Protein AF-A0AA96XFF2-F1 (afdb_monomer_lite)

pLDDT: mean 84.86, std 15.78, range [30.03, 98.31]

Foldseek 3Di:
DDDPVLLVVCLVPDQQRFDPLLVLLQDPVDDQQDQCPPPPHDPPHGGGHSLQNLLVHLLVVQVVVCVVPVPDRPLNDAEEDEDAPQGDPSSVVSNVSSCVSSNNDHYDYDYPQVVVVVVVCVVCVPCNCVVCVPPQWDWDWDADQQWIKIWIWGWDADPVGIDTDTDDIDHIGRFHNLLLLQLQLVVLQCVLDVPPDDDDSSQSSNSSSQSSVFLCQLPDPDHDQKDKRWGFADDPDPCTDIRIDMDGSVNSCCVPPVQFADDDDPPDPDDDDDDRDTDCSRDVPVVPDD

Structure (mmCIF, N/CA/C/O backbone):
data_AF-A0AA96XFF2-F1
#
_entry.id   AF-A0AA96XFF2-F1
#
loop_
_atom_site.group_PDB
_atom_site.id
_atom_site.type_symbol
_atom_site.label_atom_id
_atom_site.label_alt_id
_atom_site.label_comp_id
_atom_site.label_asym_id
_atom_site.label_entity_id
_atom_site.label_seq_id
_atom_site.pdbx_PDB_ins_code
_atom_site.Cartn_x
_atom_site.Cartn_y
_atom_site.Cartn_z
_atom_site.occupancy
_atom_site.B_iso_or_equiv
_atom_site.auth_seq_id
_atom_site.auth_comp_id
_atom_site.auth_asym_id
_atom_site.auth_atom_id
_atom_site.pdbx_PDB_model_num
ATOM 1 N N . MET A 1 1 ? -15.268 -8.963 -4.192 1.00 90.50 1 MET A N 1
ATOM 2 C CA . MET A 1 1 ? -15.266 -7.489 -4.322 1.00 90.50 1 MET A CA 1
ATOM 3 C C . MET A 1 1 ? -13.838 -7.014 -4.122 1.00 90.50 1 MET A C 1
ATOM 5 O O . MET A 1 1 ? -13.191 -7.533 -3.223 1.00 90.50 1 MET A O 1
ATOM 9 N N . VAL A 1 2 ? -13.339 -6.105 -4.958 1.00 94.94 2 VAL A N 1
ATOM 10 C CA . VAL A 1 2 ? -11.955 -5.594 -4.909 1.00 94.94 2 VAL A CA 1
ATOM 11 C C . VAL A 1 2 ? -11.999 -4.073 -5.098 1.00 94.94 2 VAL A C 1
ATOM 13 O O . VAL A 1 2 ? -12.995 -3.559 -5.606 1.00 94.94 2 VAL A O 1
ATOM 16 N N . GLY A 1 3 ? -10.964 -3.362 -4.653 1.00 93.19 3 GLY A N 1
ATOM 17 C CA . GLY A 1 3 ? -10.840 -1.917 -4.835 1.00 93.19 3 GLY A CA 1
ATOM 18 C C . GLY A 1 3 ? -11.633 -1.105 -3.813 1.00 93.19 3 GLY A C 1
ATOM 19 O O . GLY A 1 3 ? -11.837 -1.526 -2.671 1.00 93.19 3 GLY A O 1
ATOM 20 N N . GLU A 1 4 ? -12.077 0.080 -4.221 1.00 91.25 4 GLU A N 1
ATOM 21 C CA . GLU A 1 4 ? -12.700 1.054 -3.323 1.00 91.25 4 GLU A CA 1
ATOM 22 C C . GLU A 1 4 ? -13.973 0.533 -2.648 1.00 91.25 4 GLU A C 1
ATOM 24 O O . GLU A 1 4 ? -14.160 0.718 -1.444 1.00 91.25 4 GLU A O 1
ATOM 29 N N . LEU A 1 5 ? -14.812 -0.196 -3.385 1.00 91.44 5 LEU A N 1
ATOM 30 C CA . LEU A 1 5 ? -16.034 -0.759 -2.821 1.00 91.44 5 LEU A CA 1
ATOM 31 C C . LEU A 1 5 ? -15.726 -1.787 -1.720 1.00 91.44 5 LEU A C 1
ATOM 33 O O . LEU A 1 5 ? -16.400 -1.804 -0.690 1.00 91.44 5 LEU A O 1
ATOM 37 N N . ALA A 1 6 ? -14.675 -2.601 -1.900 1.00 92.44 6 ALA A N 1
ATOM 38 C CA . ALA A 1 6 ? -14.229 -3.551 -0.880 1.00 92.44 6 ALA A CA 1
ATOM 39 C C . ALA A 1 6 ? -13.730 -2.826 0.373 1.00 92.44 6 ALA A C 1
ATOM 41 O O . ALA A 1 6 ? -14.065 -3.234 1.482 1.00 92.44 6 ALA A O 1
ATOM 42 N N . ARG A 1 7 ? -12.987 -1.726 0.199 1.00 86.94 7 ARG A N 1
ATOM 43 C CA . ARG A 1 7 ? -12.525 -0.868 1.298 1.00 86.94 7 ARG A CA 1
ATOM 44 C C . ARG A 1 7 ? -13.703 -0.286 2.083 1.00 86.94 7 ARG A C 1
ATOM 46 O O . ARG A 1 7 ? -13.744 -0.421 3.304 1.00 86.94 7 ARG A O 1
ATOM 53 N N . TRP A 1 8 ? -14.680 0.302 1.392 1.00 83.19 8 TRP A N 1
ATOM 54 C CA . TRP A 1 8 ? -15.844 0.921 2.029 1.00 83.19 8 TRP A CA 1
ATOM 55 C C . TRP A 1 8 ? -16.719 -0.095 2.772 1.00 83.19 8 TRP A C 1
ATOM 57 O O . TRP A 1 8 ? -17.087 0.119 3.927 1.00 83.19 8 TRP A O 1
ATOM 67 N N . GLN A 1 9 ? -17.015 -1.236 2.143 1.00 85.88 9 GLN A N 1
ATOM 68 C CA . GLN A 1 9 ? -17.795 -2.299 2.780 1.00 85.88 9 GLN A CA 1
ATOM 69 C C . GLN A 1 9 ? -17.028 -2.963 3.924 1.00 85.88 9 GLN A C 1
ATOM 71 O O . GLN A 1 9 ? -17.593 -3.208 4.987 1.00 85.88 9 GLN A O 1
ATOM 76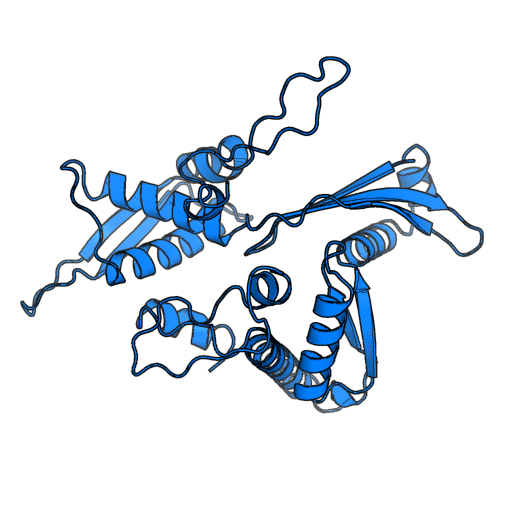 N N . GLY A 1 10 ? -15.730 -3.210 3.741 1.00 83.81 10 GLY A N 1
ATOM 77 C CA . GLY A 1 10 ? -14.868 -3.858 4.725 1.00 83.81 10 GLY A CA 1
ATOM 78 C C . GLY A 1 10 ? -14.819 -3.137 6.073 1.00 83.81 10 GLY A C 1
ATOM 79 O O . GLY A 1 10 ? -14.758 -3.791 7.111 1.00 83.81 10 GLY A O 1
ATOM 80 N N . ALA A 1 11 ? -14.949 -1.807 6.076 1.00 75.00 11 ALA A N 1
ATOM 81 C CA . ALA A 1 11 ? -15.060 -1.008 7.299 1.00 75.00 11 ALA A CA 1
ATOM 82 C C . ALA A 1 11 ? -16.327 -1.317 8.126 1.00 75.00 11 ALA A C 1
ATOM 84 O O . ALA A 1 11 ? -16.348 -1.117 9.340 1.00 75.00 11 ALA A O 1
ATOM 85 N N . ARG A 1 12 ? -17.388 -1.813 7.477 1.00 77.06 12 ARG A N 1
ATOM 86 C CA . ARG A 1 12 ? -18.697 -2.116 8.083 1.00 77.06 12 ARG A CA 1
ATOM 87 C C . ARG A 1 12 ? -18.827 -3.578 8.510 1.00 77.06 12 ARG A C 1
ATOM 89 O O . ARG A 1 12 ? -19.685 -3.886 9.332 1.00 77.06 12 ARG A O 1
ATOM 96 N N . VAL A 1 13 ? -17.974 -4.461 7.985 1.00 81.19 13 VAL A N 1
ATOM 97 C CA . VAL A 1 13 ? -17.938 -5.896 8.314 1.00 81.19 13 VAL A CA 1
ATOM 98 C C . VAL A 1 13 ? -16.548 -6.327 8.812 1.00 81.19 13 VAL A C 1
ATOM 100 O O . VAL A 1 13 ? -15.772 -6.937 8.069 1.00 81.19 13 VAL A O 1
ATOM 103 N N . PRO A 1 14 ? -16.208 -6.027 10.081 1.00 75.19 14 PRO A N 1
ATOM 104 C CA . PRO A 1 14 ? -14.908 -6.362 10.655 1.00 75.19 14 PRO A CA 1
ATOM 105 C C . PRO A 1 14 ? -14.539 -7.837 10.487 1.00 75.19 14 PRO A C 1
ATOM 107 O O . PRO A 1 14 ? -15.387 -8.723 10.586 1.00 75.19 14 PRO A O 1
ATOM 110 N N . GLY A 1 15 ? -13.256 -8.098 10.231 1.00 82.00 15 GLY A N 1
ATOM 111 C CA . GLY A 1 15 ? -12.734 -9.455 10.048 1.00 82.00 15 GLY A CA 1
ATOM 112 C C . GLY A 1 15 ? -13.018 -10.084 8.680 1.00 82.00 15 GLY A C 1
ATOM 113 O O . GLY A 1 15 ? -12.655 -11.238 8.478 1.00 82.00 15 GLY A O 1
ATOM 114 N N . ARG A 1 16 ? -13.634 -9.355 7.734 1.00 88.50 16 ARG A N 1
ATOM 115 C CA . ARG A 1 16 ? -13.892 -9.833 6.358 1.00 88.50 16 ARG A CA 1
ATOM 116 C C . ARG A 1 16 ? -13.089 -9.111 5.270 1.00 88.50 16 ARG A C 1
ATOM 118 O O . ARG A 1 16 ? -13.149 -9.507 4.110 1.00 88.50 16 ARG A O 1
ATOM 125 N N . LEU A 1 17 ? -12.340 -8.065 5.621 1.00 90.38 17 LEU A N 1
ATOM 126 C CA . LEU A 1 17 ? -11.535 -7.283 4.679 1.00 90.38 17 LEU A CA 1
ATOM 127 C C . LEU A 1 17 ? -10.103 -7.817 4.596 1.00 90.38 17 LEU A C 1
ATOM 129 O O . LEU A 1 17 ? -9.363 -7.738 5.574 1.00 90.38 17 LEU A O 1
ATOM 133 N N . VAL A 1 18 ? -9.691 -8.286 3.418 1.00 91.81 18 VAL A N 1
ATOM 134 C CA . VAL A 1 18 ? -8.272 -8.523 3.115 1.00 91.81 18 VAL A CA 1
ATOM 135 C C . VAL A 1 18 ? -7.589 -7.183 2.839 1.00 91.81 18 VAL A C 1
ATOM 137 O O . VAL A 1 18 ? -8.022 -6.435 1.965 1.00 91.81 18 VAL A O 1
ATOM 140 N N . ALA A 1 19 ? -6.511 -6.902 3.567 1.00 88.81 19 ALA A N 1
ATOM 141 C CA . ALA A 1 19 ? -5.655 -5.733 3.390 1.00 88.81 19 ALA A CA 1
ATOM 142 C C . ALA A 1 19 ? -4.175 -6.148 3.415 1.00 88.81 19 ALA A C 1
ATOM 144 O O . ALA A 1 19 ? -3.842 -7.256 3.844 1.00 88.81 19 ALA A O 1
ATOM 145 N N . SER A 1 20 ? -3.305 -5.264 2.921 1.00 87.94 20 SER A N 1
ATOM 146 C CA . SER A 1 20 ? -1.838 -5.386 3.022 1.00 87.94 20 SER A CA 1
ATOM 147 C C . SER A 1 20 ? -1.282 -6.697 2.445 1.00 87.94 20 SER A C 1
ATOM 149 O O . SER A 1 20 ? -0.272 -7.224 2.905 1.00 87.94 20 SER A O 1
ATOM 151 N N . ALA A 1 21 ? -1.943 -7.235 1.411 1.00 91.12 21 ALA A N 1
ATOM 152 C CA . ALA A 1 21 ? -1.595 -8.518 0.795 1.00 91.12 21 ALA A CA 1
ATOM 153 C C . ALA A 1 21 ? -0.136 -8.566 0.311 1.00 91.12 21 ALA A C 1
ATOM 155 O O . ALA A 1 21 ? 0.530 -9.580 0.496 1.00 91.12 21 ALA A O 1
ATOM 156 N N . LYS A 1 22 ? 0.376 -7.451 -0.230 1.00 89.88 22 LYS A N 1
ATOM 157 C CA . LYS A 1 22 ? 1.771 -7.316 -0.675 1.00 89.88 22 LYS A CA 1
ATOM 158 C C . LYS A 1 22 ? 2.768 -7.494 0.474 1.00 89.88 22 LYS A C 1
ATOM 160 O O . LYS A 1 22 ? 3.729 -8.234 0.317 1.00 89.88 22 LYS A O 1
ATOM 165 N N . SER A 1 23 ? 2.491 -6.901 1.636 1.00 87.88 23 SER A N 1
ATOM 166 C CA . SER A 1 23 ? 3.316 -7.018 2.848 1.00 87.88 23 SER A CA 1
ATOM 167 C C . SER A 1 23 ? 3.357 -8.455 3.379 1.00 87.88 23 SER A C 1
ATOM 169 O O . SER A 1 23 ? 4.386 -8.947 3.828 1.00 87.88 23 SER A O 1
ATOM 171 N N . TRP A 1 24 ? 2.240 -9.181 3.289 1.00 88.75 24 TRP A N 1
ATOM 172 C CA . TRP A 1 24 ? 2.210 -10.602 3.647 1.00 88.75 24 TRP A CA 1
ATOM 173 C C . TRP A 1 24 ? 2.878 -11.497 2.600 1.00 88.75 24 TRP A C 1
ATOM 175 O O . TRP A 1 24 ? 3.430 -12.533 2.958 1.00 88.75 24 TRP A O 1
ATOM 185 N N . LEU A 1 25 ? 2.859 -11.099 1.326 1.00 88.81 25 LEU A N 1
ATOM 186 C CA . LEU A 1 25 ? 3.507 -11.828 0.237 1.00 88.81 25 LEU A CA 1
ATOM 187 C C . LEU A 1 25 ? 5.036 -11.820 0.369 1.00 88.81 25 LEU A C 1
ATOM 189 O O . LEU A 1 25 ? 5.675 -12.790 -0.025 1.00 88.81 25 LEU A O 1
ATOM 193 N N . CYS A 1 26 ? 5.627 -10.783 0.961 1.00 84.44 26 CYS A N 1
ATOM 194 C CA . CYS A 1 26 ? 7.066 -10.735 1.227 1.00 84.44 26 CYS A CA 1
ATOM 195 C C . CYS A 1 26 ? 7.485 -11.190 2.612 1.00 84.44 26 CYS A C 1
ATOM 197 O O . CYS A 1 26 ? 8.665 -11.458 2.823 1.00 84.44 26 CYS A O 1
ATOM 199 N N . HIS A 1 27 ? 6.561 -11.349 3.554 1.00 85.38 27 HIS A N 1
ATOM 200 C CA . HIS A 1 27 ? 6.924 -11.794 4.889 1.00 85.38 27 HIS A CA 1
ATOM 201 C C . HIS A 1 27 ? 7.388 -13.269 4.865 1.00 85.38 27 HIS A C 1
ATOM 203 O O . HIS A 1 27 ? 6.590 -14.152 4.548 1.00 85.38 27 HIS A O 1
ATOM 209 N N . PRO A 1 28 ? 8.662 -13.589 5.177 1.00 83.88 28 PRO A N 1
ATOM 210 C CA . PRO A 1 28 ? 9.170 -14.967 5.112 1.00 83.88 28 PRO A CA 1
ATOM 211 C C . PRO A 1 28 ? 8.668 -15.843 6.265 1.00 83.88 28 PRO A C 1
ATOM 213 O O . PRO A 1 28 ? 8.767 -17.063 6.213 1.00 83.88 28 PRO A O 1
ATOM 216 N N . GLY A 1 29 ? 8.119 -15.233 7.319 1.00 86.81 29 GLY A N 1
ATOM 217 C CA . GLY A 1 29 ? 7.645 -15.932 8.510 1.00 86.81 29 GLY A CA 1
ATOM 218 C C . GLY A 1 29 ? 6.271 -16.595 8.382 1.00 86.81 29 GLY A C 1
ATOM 219 O O . GLY A 1 29 ? 5.754 -17.042 9.405 1.00 86.81 29 GLY A O 1
ATOM 220 N N . VAL A 1 30 ? 5.664 -16.616 7.191 1.00 88.69 30 VAL A N 1
ATOM 221 C CA . VAL A 1 30 ? 4.347 -17.215 6.921 1.00 88.69 30 VAL A CA 1
ATOM 222 C C . VAL A 1 30 ? 4.369 -18.029 5.631 1.00 88.69 30 VAL A C 1
ATOM 224 O O . VAL A 1 30 ? 5.165 -17.765 4.731 1.00 88.69 30 VAL A O 1
ATOM 227 N N . ASP A 1 31 ? 3.444 -18.981 5.511 1.00 91.94 31 ASP A N 1
ATOM 228 C CA . ASP A 1 31 ? 3.155 -19.608 4.224 1.00 91.94 31 ASP A CA 1
ATOM 229 C C . ASP A 1 31 ? 2.357 -18.632 3.344 1.00 91.94 31 ASP A C 1
ATOM 231 O O . ASP A 1 31 ? 1.164 -18.395 3.540 1.00 91.94 31 ASP A O 1
ATOM 235 N N . ARG A 1 32 ? 3.055 -18.057 2.362 1.00 93.19 32 ARG A N 1
ATOM 236 C CA . ARG A 1 32 ? 2.545 -17.047 1.425 1.00 93.19 32 ARG A CA 1
ATOM 237 C C . ARG A 1 32 ? 1.543 -17.626 0.407 1.00 93.19 32 ARG A C 1
ATOM 239 O O . ARG A 1 32 ? 0.866 -16.856 -0.275 1.00 93.19 32 ARG A O 1
ATOM 246 N N . SER A 1 33 ? 1.434 -18.954 0.310 1.00 94.25 33 SER A N 1
ATOM 247 C CA . SER A 1 33 ? 0.483 -19.664 -0.558 1.00 94.25 33 SER A CA 1
ATOM 248 C C . SER A 1 33 ? -0.717 -20.234 0.207 1.00 94.25 33 SER A C 1
ATOM 250 O O . SER A 1 33 ? -1.714 -20.600 -0.414 1.00 94.25 33 SER A O 1
ATOM 252 N N . ALA A 1 34 ? -0.666 -20.277 1.540 1.00 95.12 34 ALA A N 1
ATOM 253 C CA . ALA A 1 34 ? -1.782 -20.724 2.368 1.00 95.12 34 ALA A CA 1
ATOM 254 C C . ALA A 1 34 ? -2.855 -19.633 2.539 1.00 95.12 34 ALA A C 1
ATOM 256 O O . ALA A 1 34 ? -2.532 -18.441 2.567 1.00 95.12 34 ALA A O 1
ATOM 257 N N . PRO A 1 35 ? -4.138 -20.006 2.718 1.00 95.50 35 PRO A N 1
ATOM 258 C CA . PRO A 1 35 ? -5.231 -19.061 2.920 1.00 95.50 35 PRO A CA 1
ATOM 259 C C . PRO A 1 35 ? -5.202 -18.443 4.329 1.00 95.50 35 PRO A C 1
ATOM 261 O O . PRO A 1 35 ? -5.935 -18.853 5.231 1.00 95.50 35 PRO A O 1
ATOM 264 N N . ILE A 1 36 ? -4.342 -17.442 4.527 1.00 93.12 36 ILE A N 1
ATOM 265 C CA . ILE A 1 36 ? -4.109 -16.787 5.826 1.00 93.12 36 ILE A CA 1
ATOM 266 C C . ILE A 1 36 ? -4.809 -15.426 5.976 1.00 93.12 36 ILE A C 1
ATOM 268 O O . ILE A 1 36 ? -4.906 -14.921 7.096 1.00 93.12 36 ILE A O 1
ATOM 272 N N . LEU A 1 37 ? -5.318 -14.837 4.888 1.00 93.31 37 LEU A N 1
ATOM 273 C CA . LEU A 1 37 ? -5.949 -13.512 4.887 1.00 93.31 37 LEU A CA 1
ATOM 274 C C . LEU A 1 37 ? -7.477 -13.607 4.726 1.00 93.31 37 LEU A C 1
ATOM 276 O O . LEU A 1 37 ? -7.928 -14.361 3.879 1.00 93.31 37 LEU A O 1
ATOM 280 N N . PRO A 1 38 ? -8.294 -12.818 5.441 1.00 90.00 38 PRO A N 1
ATOM 281 C CA . PRO A 1 38 ? -7.877 -11.826 6.417 1.00 90.00 38 PRO A CA 1
ATOM 282 C C . PRO A 1 38 ? -7.404 -12.466 7.726 1.00 90.00 38 PRO A C 1
ATOM 284 O O . PRO A 1 38 ? -7.888 -13.515 8.161 1.00 90.00 38 PRO A O 1
ATOM 287 N N . TRP A 1 39 ? -6.418 -11.829 8.352 1.00 79.25 39 TRP A N 1
ATOM 288 C CA . TRP A 1 39 ? -5.853 -12.323 9.602 1.00 79.25 39 TRP A CA 1
ATOM 289 C C . TRP A 1 39 ? -6.892 -12.251 10.726 1.00 79.25 39 TRP A C 1
ATOM 291 O O . TRP A 1 39 ? -7.615 -11.264 10.844 1.00 79.25 39 TRP A O 1
ATOM 301 N N . GLY A 1 40 ? -6.982 -13.297 11.552 1.00 78.19 40 GLY A N 1
ATOM 302 C CA . GLY A 1 40 ? -7.953 -13.348 12.653 1.00 78.19 40 GLY A CA 1
ATOM 303 C C . GLY A 1 40 ? -9.424 -13.374 12.216 1.00 78.19 40 GLY A C 1
ATOM 304 O O . GLY A 1 40 ? -10.296 -13.074 13.028 1.00 78.19 40 GLY A O 1
ATOM 305 N N . ALA A 1 41 ? -9.709 -13.711 10.952 1.00 85.06 41 ALA A N 1
ATOM 306 C CA . ALA A 1 41 ? -11.080 -13.820 10.466 1.00 85.06 41 ALA A CA 1
ATOM 307 C C . ALA A 1 41 ? -11.891 -14.875 11.249 1.00 85.06 41 ALA A C 1
ATOM 309 O O . ALA A 1 41 ? -11.324 -15.915 11.613 1.00 85.06 41 ALA A O 1
ATOM 310 N N . PRO A 1 42 ? -13.203 -14.647 11.458 1.00 83.94 42 PRO A N 1
ATOM 311 C CA . PRO A 1 42 ? -14.131 -15.662 11.952 1.00 83.94 42 PRO A CA 1
ATOM 312 C C . PRO A 1 42 ? -14.081 -16.967 11.142 1.00 83.94 42 PRO A C 1
ATOM 314 O O . PRO A 1 42 ? -13.727 -16.964 9.964 1.00 83.94 42 PRO A O 1
ATOM 317 N N . ALA A 1 43 ? -14.461 -18.087 11.763 1.00 85.25 43 ALA A N 1
ATOM 318 C CA . ALA A 1 43 ? -14.369 -19.415 11.145 1.00 85.25 43 ALA A CA 1
ATOM 319 C C . ALA A 1 43 ? -15.246 -19.585 9.888 1.00 85.25 43 ALA A C 1
ATOM 321 O O . ALA A 1 43 ? -14.928 -20.402 9.031 1.00 85.25 43 ALA A O 1
ATOM 322 N N . ASP A 1 44 ? -16.324 -18.809 9.762 1.00 89.44 44 ASP A N 1
ATOM 323 C CA . ASP A 1 44 ? -17.219 -18.805 8.600 1.00 89.44 44 ASP A CA 1
ATOM 324 C C . ASP A 1 44 ? -16.694 -17.957 7.426 1.00 89.44 44 ASP A C 1
ATOM 326 O O . ASP A 1 44 ? -17.306 -17.920 6.358 1.00 89.44 44 ASP A O 1
ATOM 330 N N . VAL A 1 45 ? -15.570 -17.255 7.602 1.00 90.94 45 VAL A N 1
ATOM 331 C CA . VAL A 1 45 ? -14.983 -16.402 6.568 1.00 90.94 45 VAL A CA 1
ATOM 332 C C . VAL A 1 45 ? -13.971 -17.194 5.754 1.00 90.94 45 VAL A C 1
ATOM 334 O O . VAL A 1 45 ? -12.931 -17.625 6.256 1.00 90.94 45 VAL A O 1
ATOM 337 N N . GLN A 1 46 ? -14.249 -17.325 4.457 1.00 92.56 46 GLN A N 1
ATOM 338 C CA . GLN A 1 46 ? -13.289 -17.872 3.509 1.00 92.56 46 GLN A CA 1
ATOM 339 C C . GLN A 1 46 ? -12.054 -16.970 3.432 1.00 92.56 46 GLN A C 1
ATOM 341 O O . GLN A 1 46 ? -12.152 -15.772 3.155 1.00 92.56 46 GLN A O 1
ATOM 346 N N . LYS A 1 47 ? -10.887 -17.574 3.654 1.00 95.31 47 LYS A N 1
ATOM 347 C CA . LYS A 1 47 ? -9.595 -16.903 3.556 1.00 95.31 47 LYS A CA 1
ATOM 348 C C . LYS A 1 47 ? -8.961 -17.083 2.177 1.00 95.31 47 LYS A C 1
ATOM 350 O O . LYS A 1 47 ? -9.283 -18.013 1.441 1.00 95.31 47 LYS A O 1
ATOM 355 N N . LEU A 1 48 ? -8.030 -16.192 1.859 1.00 96.88 48 LEU A N 1
ATOM 356 C CA . LEU A 1 48 ? -7.225 -16.147 0.647 1.00 96.88 48 LEU A CA 1
ATOM 357 C C . LEU A 1 48 ? -5.743 -16.154 1.001 1.00 96.88 48 LEU A C 1
ATOM 359 O O . LEU A 1 48 ? -5.335 -15.671 2.063 1.00 96.88 48 LEU A O 1
ATOM 363 N N . SER A 1 49 ? -4.934 -16.692 0.094 1.00 97.12 49 SER A N 1
ATOM 364 C CA . SER A 1 49 ? -3.488 -16.548 0.189 1.00 97.12 49 SER A CA 1
ATOM 365 C C . SER A 1 49 ? -3.052 -15.134 -0.206 1.00 97.12 49 SER A C 1
ATOM 367 O O . SER A 1 49 ? -3.749 -14.476 -0.985 1.00 97.12 49 SER A O 1
ATOM 369 N N . PRO A 1 50 ? -1.904 -14.640 0.289 1.00 96.00 50 PRO A N 1
ATOM 370 C CA . PRO A 1 50 ? -1.288 -13.416 -0.218 1.00 96.00 50 PRO A CA 1
ATOM 371 C C . PRO A 1 50 ? -1.140 -13.405 -1.748 1.00 96.00 50 PRO A C 1
ATOM 373 O O . PRO A 1 50 ? -1.380 -12.375 -2.381 1.00 96.00 50 PRO A O 1
ATOM 376 N N . VAL A 1 51 ? -0.819 -14.555 -2.352 1.00 97.38 51 VAL A N 1
ATOM 377 C CA . VAL A 1 51 ? -0.730 -14.724 -3.812 1.00 97.38 51 VAL A CA 1
ATOM 378 C C . VAL A 1 51 ? -2.085 -14.508 -4.482 1.00 97.38 51 VAL A C 1
ATOM 380 O O . VAL A 1 51 ? -2.180 -13.719 -5.419 1.00 97.38 51 VAL A O 1
ATOM 383 N N . ASP A 1 52 ? -3.143 -15.165 -4.003 1.00 97.94 52 ASP A N 1
ATOM 384 C CA . ASP A 1 52 ? -4.482 -15.045 -4.597 1.00 97.94 52 ASP A CA 1
ATOM 385 C C . ASP A 1 52 ? -5.066 -13.648 -4.389 1.00 97.94 52 ASP A C 1
ATOM 387 O O . ASP A 1 52 ? -5.666 -13.081 -5.300 1.00 97.94 52 ASP A O 1
ATOM 391 N N . ALA A 1 53 ? -4.843 -13.049 -3.218 1.00 97.19 53 ALA A N 1
ATOM 392 C CA . ALA A 1 53 ? -5.228 -11.668 -2.957 1.00 97.19 53 ALA A CA 1
ATOM 393 C C . ALA A 1 53 ? -4.525 -10.697 -3.923 1.00 97.19 53 ALA A C 1
ATOM 395 O O . ALA A 1 53 ? -5.169 -9.805 -4.476 1.00 97.19 53 ALA A O 1
ATOM 396 N N . SER A 1 54 ? -3.231 -10.903 -4.183 1.00 97.25 54 SER A N 1
ATOM 397 C CA . SER A 1 54 ? -2.462 -10.105 -5.147 1.00 97.25 54 SER A CA 1
ATOM 398 C C . SER A 1 54 ? -2.944 -10.319 -6.586 1.00 97.25 54 SER A C 1
ATOM 400 O O . SER A 1 54 ? -3.094 -9.353 -7.331 1.00 97.25 54 SER A O 1
ATOM 402 N N . ALA A 1 55 ? -3.279 -11.556 -6.964 1.00 97.94 55 ALA A N 1
ATOM 403 C CA . ALA A 1 55 ? -3.846 -11.868 -8.276 1.00 97.94 55 ALA A CA 1
ATOM 404 C C . ALA A 1 55 ? -5.206 -11.185 -8.494 1.00 97.94 55 ALA A C 1
ATOM 406 O O . ALA A 1 55 ? -5.468 -10.643 -9.567 1.00 97.94 55 ALA A O 1
ATOM 407 N N . LEU A 1 56 ? -6.062 -11.148 -7.467 1.00 97.94 56 LEU A N 1
ATOM 408 C CA . LEU A 1 56 ? -7.344 -10.439 -7.521 1.00 97.94 56 LEU A CA 1
ATOM 409 C C . LEU A 1 56 ? -7.166 -8.922 -7.669 1.00 97.94 56 LEU A C 1
ATOM 411 O O . LEU A 1 56 ? -7.941 -8.294 -8.391 1.00 97.94 56 LEU A O 1
ATOM 415 N N . LEU A 1 57 ? -6.151 -8.335 -7.025 1.00 96.94 57 LEU A N 1
ATOM 416 C CA . LEU A 1 57 ? -5.803 -6.920 -7.194 1.00 96.94 57 LEU A CA 1
ATOM 417 C C . LEU A 1 57 ? -5.317 -6.629 -8.620 1.00 96.94 57 LEU A C 1
ATOM 419 O O . LEU A 1 57 ? -5.822 -5.704 -9.252 1.00 96.94 57 LEU A O 1
ATOM 423 N N . LEU A 1 58 ? -4.406 -7.447 -9.156 1.00 97.38 58 LEU A N 1
ATOM 424 C CA . LEU A 1 58 ? -3.921 -7.324 -10.537 1.00 97.38 58 LEU A CA 1
ATOM 425 C C . LEU A 1 58 ? -5.061 -7.488 -11.551 1.00 97.38 58 LEU A C 1
ATOM 427 O O . LEU A 1 58 ? -5.188 -6.682 -12.466 1.00 97.38 58 LEU A O 1
ATOM 431 N N . THR A 1 59 ? -5.951 -8.459 -11.334 1.00 97.94 59 THR A N 1
ATOM 432 C CA . THR A 1 59 ? -7.148 -8.664 -12.167 1.00 97.94 59 THR A CA 1
ATOM 433 C C . THR A 1 59 ? -8.070 -7.446 -12.130 1.00 97.94 59 THR A C 1
ATOM 435 O O . THR A 1 59 ? -8.633 -7.057 -13.150 1.00 97.94 59 THR A O 1
ATOM 438 N N . HIS A 1 60 ? -8.250 -6.834 -10.957 1.00 97.69 60 HIS A N 1
ATOM 439 C CA . HIS A 1 60 ? -9.065 -5.631 -10.820 1.00 97.69 60 HIS A CA 1
ATOM 440 C C . HIS A 1 60 ? -8.465 -4.445 -11.586 1.00 97.69 60 HIS A C 1
ATOM 442 O O . HIS A 1 60 ? -9.204 -3.759 -12.285 1.00 97.69 60 HIS A O 1
ATOM 448 N N . MET A 1 61 ? -7.143 -4.251 -11.518 1.00 96.75 61 MET A N 1
ATOM 449 C CA . MET A 1 61 ? -6.448 -3.213 -12.288 1.00 96.75 61 MET A CA 1
ATOM 450 C C . MET A 1 61 ? -6.521 -3.468 -13.798 1.00 96.75 61 MET A C 1
ATOM 452 O O . MET A 1 61 ? -6.804 -2.542 -14.548 1.00 96.75 61 MET A O 1
ATOM 456 N N . ALA A 1 62 ? -6.347 -4.719 -14.238 1.00 97.00 62 ALA A N 1
ATOM 457 C CA . ALA A 1 62 ? -6.485 -5.091 -15.645 1.00 97.00 62 ALA A CA 1
ATOM 458 C C . ALA A 1 62 ? -7.887 -4.788 -16.183 1.00 97.00 62 ALA A C 1
ATOM 460 O O . ALA A 1 62 ? -8.028 -4.150 -17.219 1.00 97.00 62 ALA A O 1
ATOM 461 N N . ARG A 1 63 ? -8.932 -5.151 -15.430 1.00 96.94 63 ARG A N 1
ATOM 462 C CA . ARG A 1 63 ? -10.321 -4.844 -15.804 1.00 96.94 63 ARG A CA 1
ATOM 463 C C . ARG A 1 63 ? -10.596 -3.346 -15.867 1.00 96.94 63 ARG A C 1
ATOM 465 O O . ARG A 1 63 ? -11.290 -2.911 -16.773 1.00 96.94 63 ARG A O 1
ATOM 472 N N . ALA A 1 64 ? -10.071 -2.572 -14.916 1.00 96.88 64 ALA A N 1
ATOM 473 C CA . ALA A 1 64 ? -10.220 -1.119 -14.928 1.00 96.88 64 ALA A CA 1
ATOM 474 C C . ALA A 1 64 ? -9.513 -0.484 -16.139 1.00 96.88 64 ALA A C 1
ATOM 476 O O . ALA A 1 64 ? -10.047 0.441 -16.743 1.00 96.88 64 ALA A O 1
ATOM 477 N N . TRP A 1 65 ? -8.338 -0.998 -16.517 1.00 97.06 65 TRP A N 1
ATOM 478 C CA . TRP A 1 65 ? -7.647 -0.569 -17.730 1.00 97.06 65 TRP A CA 1
ATOM 479 C C . TRP A 1 65 ? -8.448 -0.896 -18.989 1.00 97.06 65 TRP A C 1
ATOM 481 O O . TRP A 1 65 ? -8.634 -0.008 -19.813 1.00 97.06 65 TRP A O 1
ATOM 491 N N . ASP A 1 66 ? -8.912 -2.140 -19.129 1.00 97.44 66 ASP A N 1
ATOM 492 C CA . ASP A 1 66 ? -9.631 -2.612 -20.318 1.00 97.44 66 ASP A CA 1
ATOM 493 C C . ASP A 1 66 ? -10.952 -1.856 -20.527 1.00 97.44 66 ASP A C 1
ATOM 495 O O . ASP A 1 66 ? -11.317 -1.563 -21.662 1.00 97.44 66 ASP A O 1
ATOM 499 N N . ASP A 1 67 ? -11.640 -1.499 -19.439 1.00 97.88 67 ASP A N 1
ATOM 500 C CA . ASP A 1 67 ? -12.840 -0.655 -19.473 1.00 97.88 67 ASP A CA 1
ATOM 501 C C . ASP A 1 67 ? -12.525 0.766 -19.973 1.00 97.88 67 ASP A C 1
ATOM 503 O O . ASP A 1 67 ? -13.229 1.304 -20.825 1.00 97.88 67 ASP A O 1
ATOM 507 N N . ALA A 1 68 ? -11.420 1.353 -19.502 1.00 98.06 68 ALA A N 1
ATOM 508 C CA . ALA A 1 68 ? -10.975 2.681 -19.922 1.00 98.06 68 ALA A CA 1
ATOM 509 C C . ALA A 1 68 ? -10.326 2.706 -21.322 1.00 98.06 68 ALA A C 1
ATOM 511 O O . ALA A 1 68 ? -10.326 3.748 -21.978 1.00 98.06 68 ALA A O 1
ATOM 512 N N . HIS A 1 69 ? -9.783 1.577 -21.791 1.00 97.56 69 HIS A N 1
ATOM 513 C CA . HIS A 1 69 ? -9.069 1.448 -23.065 1.00 97.56 69 HIS A CA 1
ATOM 514 C C . HIS A 1 69 ? -9.535 0.216 -23.865 1.00 97.56 69 HIS A C 1
ATOM 516 O O . HIS A 1 69 ? -8.742 -0.710 -24.081 1.00 97.56 69 HIS A O 1
ATOM 522 N N . PRO A 1 70 ? -10.784 0.195 -24.372 1.00 96.88 70 PRO A N 1
ATOM 523 C CA . PRO A 1 70 ? -11.345 -0.983 -25.043 1.00 96.88 70 PRO A CA 1
ATOM 524 C C . PRO A 1 70 ? -10.533 -1.460 -26.258 1.00 96.88 70 PRO A C 1
ATOM 526 O O . PRO A 1 70 ? -10.440 -2.660 -26.521 1.00 96.88 70 PRO A O 1
ATOM 529 N N . ASP A 1 71 ? -9.900 -0.527 -26.974 1.00 97.69 71 ASP A N 1
ATOM 530 C CA . ASP A 1 71 ? -9.101 -0.811 -28.173 1.00 97.69 71 ASP A CA 1
ATOM 531 C C . ASP A 1 71 ? -7.650 -1.224 -27.863 1.00 97.69 71 ASP A C 1
ATOM 533 O O . ASP A 1 71 ? -6.935 -1.722 -28.737 1.00 97.69 71 ASP A O 1
ATOM 537 N N . ALA A 1 72 ? -7.204 -1.057 -26.616 1.00 97.00 72 ALA A N 1
ATOM 538 C CA . ALA A 1 72 ? -5.844 -1.352 -26.173 1.00 97.00 72 ALA A CA 1
ATOM 539 C C . ALA A 1 72 ? -5.850 -2.197 -24.887 1.00 97.00 72 ALA A C 1
ATOM 541 O O . ALA A 1 72 ? -5.329 -1.756 -23.862 1.00 97.00 72 ALA A O 1
ATOM 542 N N . PRO A 1 73 ? -6.399 -3.429 -24.921 1.00 95.44 73 PRO A N 1
ATOM 543 C CA . PRO A 1 73 ? -6.515 -4.262 -23.728 1.00 95.44 73 PRO A CA 1
ATOM 544 C C . PRO A 1 73 ? -5.143 -4.547 -23.107 1.00 95.44 73 PR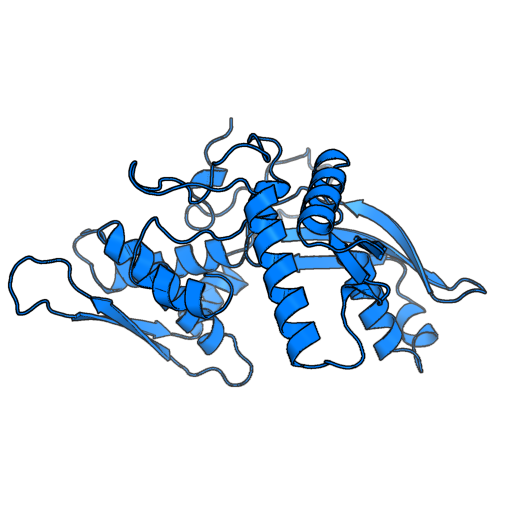O A C 1
ATOM 546 O O . PRO A 1 73 ? -4.163 -4.774 -23.831 1.00 95.44 73 PRO A O 1
ATOM 549 N N . LEU A 1 74 ? -5.080 -4.582 -21.773 1.00 95.94 74 LEU A N 1
ATOM 550 C CA . LEU A 1 74 ? -3.844 -4.675 -20.993 1.00 95.94 74 LEU A CA 1
ATOM 551 C C . LEU A 1 74 ? -3.065 -5.954 -21.319 1.00 95.94 74 LEU A C 1
ATOM 553 O O . LEU A 1 74 ? -1.842 -5.939 -21.397 1.00 95.94 74 LEU A O 1
ATOM 557 N N . SER A 1 75 ? -3.779 -7.050 -21.591 1.00 91.69 75 SER A N 1
ATOM 558 C CA . SER A 1 75 ? -3.200 -8.347 -21.975 1.00 91.69 75 SER A CA 1
ATOM 559 C C . SER A 1 75 ? -2.368 -8.311 -23.265 1.00 91.69 75 SER A C 1
ATOM 561 O O . SER A 1 75 ? -1.539 -9.197 -23.487 1.00 91.69 75 SER A O 1
ATOM 563 N N . LYS A 1 76 ? -2.566 -7.301 -24.124 1.00 93.75 76 LYS A N 1
ATOM 564 C CA . LYS A 1 76 ? -1.782 -7.096 -25.352 1.00 93.75 76 LYS A CA 1
ATOM 565 C C . LYS A 1 76 ? -0.617 -6.121 -25.172 1.00 93.75 76 LYS A C 1
ATOM 567 O O . LYS A 1 76 ? 0.185 -5.997 -26.096 1.00 93.75 76 LYS A O 1
ATOM 572 N N . GLN A 1 77 ? -0.522 -5.459 -24.023 1.00 95.19 77 GLN A N 1
ATOM 573 C CA . GLN A 1 77 ? 0.522 -4.483 -23.732 1.00 95.19 77 GLN A CA 1
ATOM 574 C C . GLN A 1 77 ? 1.740 -5.152 -23.091 1.00 95.19 77 GLN A C 1
ATOM 576 O O . GLN A 1 77 ? 1.686 -6.295 -22.631 1.00 95.19 77 GLN A O 1
ATOM 581 N N . GLU A 1 78 ? 2.850 -4.424 -23.057 1.00 95.00 78 GLU A N 1
ATOM 582 C CA . GLU A 1 78 ? 3.972 -4.746 -22.184 1.00 95.00 78 GLU A CA 1
ATOM 583 C C . GLU A 1 78 ? 3.738 -4.083 -20.823 1.00 95.00 78 GLU A C 1
ATOM 585 O O . GLU A 1 78 ? 3.613 -2.862 -20.730 1.00 95.00 78 GLU A O 1
ATOM 590 N N . VAL A 1 79 ? 3.628 -4.890 -19.768 1.00 96.81 79 VAL A N 1
ATOM 591 C CA . VAL A 1 79 ? 3.292 -4.400 -18.426 1.00 96.81 79 VAL A CA 1
ATOM 592 C C . VAL A 1 79 ? 4.539 -4.355 -17.551 1.00 96.81 79 VAL A C 1
ATOM 594 O O . VAL A 1 79 ? 5.280 -5.327 -17.454 1.00 96.81 79 VAL A O 1
ATOM 597 N N . VAL A 1 80 ? 4.752 -3.254 -16.838 1.00 97.19 80 VAL A N 1
ATOM 598 C CA . VAL A 1 80 ? 5.766 -3.192 -15.779 1.00 97.19 80 VAL A CA 1
ATOM 599 C C . VAL A 1 80 ? 5.081 -3.368 -14.430 1.00 97.19 80 VAL A C 1
ATOM 601 O O . VAL A 1 80 ? 4.148 -2.638 -14.104 1.00 97.19 80 VAL A O 1
ATOM 604 N N . ILE A 1 81 ? 5.536 -4.340 -13.639 1.00 97.19 81 ILE A N 1
ATOM 605 C CA . ILE A 1 81 ? 5.020 -4.606 -12.290 1.00 97.19 81 ILE A CA 1
ATOM 606 C C . ILE A 1 81 ? 6.114 -4.261 -11.284 1.00 97.19 81 ILE A C 1
ATOM 608 O O . ILE A 1 81 ? 7.202 -4.836 -11.322 1.00 97.19 81 ILE A O 1
ATOM 612 N N . THR A 1 82 ? 5.828 -3.336 -10.367 1.00 95.31 82 THR A N 1
ATOM 613 C CA . THR A 1 82 ? 6.813 -2.908 -9.373 1.00 95.31 82 THR A CA 1
ATOM 614 C C . THR A 1 82 ? 6.858 -3.830 -8.153 1.00 95.31 82 THR A C 1
ATOM 616 O O . THR A 1 82 ? 5.830 -4.238 -7.595 1.00 95.31 82 THR A O 1
ATOM 619 N N . VAL A 1 83 ? 8.071 -4.146 -7.705 1.00 93.06 83 VAL A N 1
ATOM 620 C CA . VAL A 1 83 ? 8.340 -4.945 -6.502 1.00 93.06 83 VAL A CA 1
ATOM 621 C C . VAL A 1 83 ? 9.324 -4.216 -5.580 1.00 93.06 83 VAL A C 1
ATOM 623 O O . VAL A 1 83 ? 10.227 -3.545 -6.080 1.00 93.06 83 VAL A O 1
ATOM 626 N N . PRO A 1 84 ? 9.209 -4.356 -4.253 1.00 89.06 84 PRO A N 1
ATOM 627 C CA . PRO A 1 84 ? 10.184 -3.799 -3.328 1.00 89.06 84 PRO A CA 1
ATOM 628 C C . PRO A 1 84 ? 11.574 -4.370 -3.592 1.00 89.06 84 PRO A C 1
ATOM 630 O O . PRO A 1 84 ? 11.729 -5.558 -3.886 1.00 89.06 84 PRO A O 1
ATOM 633 N N . ALA A 1 85 ? 12.611 -3.545 -3.448 1.00 86.31 85 ALA A N 1
ATOM 634 C CA . ALA A 1 85 ? 13.992 -4.011 -3.609 1.00 86.31 85 ALA A CA 1
ATOM 635 C C . ALA A 1 85 ? 14.396 -5.057 -2.556 1.00 86.31 85 ALA A C 1
ATOM 637 O O . ALA A 1 85 ? 15.304 -5.850 -2.798 1.00 86.31 85 ALA A O 1
ATOM 638 N N . SER A 1 86 ? 13.705 -5.081 -1.415 1.00 83.06 86 SER A N 1
ATOM 639 C CA . SER A 1 86 ? 13.879 -6.054 -0.336 1.00 83.06 86 SER A CA 1
ATOM 640 C C . SER A 1 86 ? 13.242 -7.422 -0.618 1.00 83.06 86 SER A C 1
ATOM 642 O O . SER A 1 86 ? 13.439 -8.353 0.163 1.00 83.06 86 SER A O 1
ATOM 644 N N . PHE A 1 87 ? 12.495 -7.584 -1.719 1.00 87.69 87 PHE A N 1
ATOM 645 C CA . PHE A 1 87 ? 11.917 -8.879 -2.078 1.00 87.69 87 PHE A CA 1
ATOM 646 C C . PHE A 1 87 ? 13.003 -9.907 -2.400 1.00 87.69 87 PHE A C 1
ATOM 648 O O . PHE A 1 87 ? 13.772 -9.743 -3.354 1.00 87.69 87 PHE A O 1
ATOM 655 N N . ASP A 1 88 ? 12.971 -11.010 -1.647 1.00 87.06 88 ASP A N 1
ATOM 656 C CA . ASP A 1 88 ? 13.703 -12.233 -1.959 1.00 87.06 88 ASP A CA 1
ATOM 657 C C . ASP A 1 88 ? 13.207 -12.877 -3.271 1.00 87.06 88 ASP A C 1
ATOM 659 O O . ASP A 1 88 ? 12.137 -12.556 -3.801 1.00 87.06 88 ASP A O 1
ATOM 663 N N . GLU A 1 89 ? 13.999 -13.807 -3.810 1.00 90.69 89 GLU A N 1
ATOM 664 C CA . GLU A 1 89 ? 13.675 -14.504 -5.062 1.00 90.69 89 GLU A CA 1
ATOM 665 C C . GLU A 1 89 ? 12.326 -15.238 -4.979 1.00 90.69 89 GLU A C 1
ATOM 667 O O . GLU A 1 89 ? 11.552 -15.257 -5.937 1.00 90.69 89 GLU A O 1
ATOM 672 N N . ALA A 1 90 ? 11.986 -15.780 -3.805 1.00 92.62 90 ALA A N 1
ATOM 673 C CA . ALA A 1 90 ? 10.714 -16.458 -3.598 1.00 92.62 90 ALA A CA 1
ATOM 674 C C . ALA A 1 90 ? 9.526 -15.483 -3.696 1.00 92.62 90 ALA A C 1
ATOM 676 O O . ALA A 1 90 ? 8.537 -15.782 -4.358 1.00 92.62 90 ALA A O 1
ATOM 677 N N . ALA A 1 91 ? 9.605 -14.296 -3.098 1.00 92.38 91 ALA A N 1
ATOM 678 C CA . ALA A 1 91 ? 8.576 -13.262 -3.167 1.00 92.38 91 ALA A CA 1
ATOM 679 C C . ALA A 1 91 ? 8.415 -12.722 -4.599 1.00 92.38 91 ALA A C 1
ATOM 681 O O . ALA A 1 91 ? 7.290 -12.477 -5.051 1.00 92.38 91 ALA A O 1
ATOM 682 N N . ARG A 1 92 ? 9.515 -12.611 -5.358 1.00 95.50 92 ARG A N 1
ATOM 683 C CA . ARG A 1 92 ? 9.472 -12.281 -6.794 1.00 95.50 92 ARG A CA 1
ATOM 684 C C . ARG A 1 92 ? 8.744 -13.358 -7.589 1.00 95.50 92 ARG A C 1
ATOM 686 O O . ARG A 1 92 ? 7.800 -13.037 -8.310 1.00 95.50 92 ARG A O 1
ATOM 693 N N . ALA A 1 93 ? 9.092 -14.628 -7.394 1.00 96.31 93 ALA A N 1
ATOM 694 C CA . ALA A 1 93 ? 8.416 -15.749 -8.046 1.00 96.31 93 ALA A CA 1
ATOM 695 C C . ALA A 1 93 ? 6.915 -15.817 -7.699 1.00 96.31 93 ALA A C 1
ATOM 697 O O . ALA A 1 93 ? 6.077 -16.104 -8.555 1.00 96.31 93 ALA A O 1
ATOM 698 N N . LEU A 1 94 ? 6.540 -15.488 -6.462 1.00 96.88 94 LEU A N 1
ATOM 699 C CA . LEU A 1 94 ? 5.136 -15.417 -6.051 1.00 96.88 94 LEU A CA 1
ATOM 700 C C . LEU A 1 94 ? 4.394 -14.229 -6.676 1.00 96.88 94 LEU A C 1
ATOM 702 O O . LEU A 1 94 ? 3.223 -14.365 -7.031 1.00 96.88 94 LEU A O 1
ATOM 706 N N . THR A 1 95 ? 5.070 -13.098 -6.885 1.00 96.75 95 THR A N 1
ATOM 707 C CA . THR A 1 95 ? 4.519 -11.973 -7.661 1.00 96.75 95 THR A CA 1
ATOM 708 C C . THR A 1 95 ? 4.290 -12.370 -9.118 1.00 96.75 95 THR A C 1
ATOM 710 O O . THR A 1 95 ? 3.225 -12.092 -9.667 1.00 96.75 95 THR A O 1
ATOM 713 N N . VAL A 1 96 ? 5.239 -13.092 -9.726 1.00 97.44 96 VAL A N 1
ATOM 714 C CA . VAL A 1 96 ? 5.087 -13.675 -11.072 1.00 97.44 96 VAL A CA 1
ATOM 715 C C . VAL A 1 96 ? 3.869 -14.598 -11.122 1.00 97.44 96 VAL A C 1
ATOM 717 O O . VAL A 1 96 ? 3.041 -14.470 -12.021 1.00 97.44 96 VAL A O 1
ATOM 720 N N . SER A 1 97 ? 3.714 -15.482 -10.135 1.00 97.50 97 SER A N 1
ATOM 721 C CA . SER A 1 97 ? 2.556 -16.377 -10.028 1.00 97.50 97 SER A CA 1
ATOM 722 C C . SER A 1 97 ? 1.237 -15.601 -9.938 1.00 97.50 97 SER A C 1
ATOM 724 O O . SER A 1 97 ? 0.291 -15.903 -10.667 1.00 97.50 97 SER A O 1
ATOM 726 N N . ALA A 1 98 ? 1.179 -14.550 -9.115 1.00 97.88 98 ALA A N 1
ATOM 727 C CA . ALA A 1 98 ? 0.005 -13.688 -9.007 1.00 97.88 98 ALA A CA 1
ATOM 728 C C . ALA A 1 98 ? -0.325 -12.966 -10.329 1.00 97.88 98 ALA A C 1
ATOM 730 O O . ALA A 1 98 ? -1.494 -12.894 -10.708 1.00 97.88 98 ALA A O 1
ATOM 731 N N . ALA A 1 99 ? 0.688 -12.482 -11.055 1.00 97.50 99 ALA A N 1
ATOM 732 C CA . ALA A 1 99 ? 0.519 -11.837 -12.358 1.00 97.50 99 ALA A CA 1
ATOM 733 C C . ALA A 1 99 ? -0.016 -12.799 -13.426 1.00 97.50 99 ALA A C 1
ATOM 735 O O . ALA A 1 99 ? -0.981 -12.473 -14.116 1.00 97.50 99 ALA A O 1
ATOM 736 N N . ARG A 1 100 ? 0.529 -14.018 -13.499 1.00 96.88 100 ARG A N 1
ATOM 737 C CA . ARG A 1 100 ? 0.037 -15.062 -14.414 1.00 96.88 100 ARG A CA 1
ATOM 738 C C . ARG A 1 100 ? -1.395 -15.476 -14.077 1.00 96.88 100 ARG A C 1
ATOM 740 O O . ARG A 1 100 ? -2.229 -15.572 -14.969 1.00 96.88 100 ARG A O 1
ATOM 747 N N . LYS A 1 101 ? -1.727 -15.628 -12.788 1.00 96.75 101 LYS A N 1
ATOM 748 C CA . LYS A 1 101 ? -3.111 -15.878 -12.332 1.00 96.75 101 LYS A CA 1
ATOM 749 C C . LYS A 1 101 ? -4.086 -14.768 -12.737 1.00 96.75 101 LYS A C 1
ATOM 751 O O . LYS A 1 101 ? -5.267 -15.045 -12.919 1.00 96.75 101 LYS A O 1
ATOM 756 N N . ALA A 1 102 ? -3.605 -13.535 -12.881 1.00 96.44 102 ALA A N 1
ATOM 757 C CA . ALA A 1 102 ? -4.391 -12.403 -13.362 1.00 96.44 102 ALA A CA 1
ATOM 758 C C . ALA A 1 102 ? -4.486 -12.317 -14.901 1.00 96.44 102 ALA A C 1
ATOM 760 O O . ALA A 1 102 ? -5.096 -11.382 -15.414 1.00 96.44 102 ALA A O 1
ATOM 761 N N . GLY A 1 103 ? -3.899 -13.267 -15.640 1.00 94.62 103 GLY A N 1
ATOM 762 C CA . GLY A 1 103 ? -3.890 -13.284 -17.106 1.00 94.62 103 GLY A CA 1
ATOM 763 C C . GLY A 1 103 ? -2.855 -12.351 -17.743 1.00 94.62 103 GLY A C 1
ATOM 764 O O . GLY A 1 103 ? -2.955 -12.047 -18.931 1.00 94.62 103 GLY A O 1
ATOM 765 N N . LEU A 1 104 ? -1.873 -11.869 -16.973 1.00 95.69 104 LEU A N 1
ATOM 766 C CA . LEU A 1 104 ? -0.782 -11.051 -17.499 1.00 95.69 104 LEU A CA 1
ATOM 767 C C . LEU A 1 104 ? 0.334 -11.962 -18.015 1.00 95.69 104 LEU A C 1
ATOM 769 O O . LEU A 1 104 ? 1.058 -12.579 -17.234 1.00 95.69 104 LEU A O 1
ATOM 773 N N . GLU A 1 105 ? 0.487 -12.032 -19.337 1.00 90.06 105 GLU A N 1
ATOM 774 C CA . GLU A 1 105 ? 1.477 -12.912 -19.974 1.00 90.06 105 GLU A CA 1
ATOM 775 C C . GLU A 1 105 ? 2.794 -12.202 -20.338 1.00 90.06 105 GLU A C 1
ATOM 777 O O . GLU A 1 105 ? 3.858 -12.830 -20.389 1.00 90.06 105 GLU A O 1
ATOM 782 N N . LYS A 1 106 ? 2.735 -10.891 -20.589 1.00 95.38 106 LYS A N 1
ATOM 783 C CA . LYS A 1 106 ? 3.873 -10.064 -21.009 1.00 95.38 106 LYS A CA 1
ATOM 784 C C . LYS A 1 106 ? 4.136 -8.990 -19.969 1.00 95.38 106 LYS A C 1
ATOM 786 O O . LYS A 1 106 ? 3.462 -7.961 -19.946 1.00 95.38 106 LYS A O 1
ATOM 791 N N . PHE A 1 107 ? 5.097 -9.247 -19.091 1.00 96.88 107 PHE A N 1
ATOM 792 C CA . PHE A 1 107 ? 5.463 -8.276 -18.078 1.00 96.88 107 PHE A CA 1
ATOM 793 C C . PHE A 1 107 ? 6.932 -8.350 -17.680 1.00 96.88 107 PHE A C 1
ATOM 795 O O . PHE A 1 107 ? 7.562 -9.406 -17.757 1.00 96.88 107 PHE A O 1
ATOM 802 N N . THR A 1 108 ? 7.417 -7.224 -17.172 1.00 97.06 108 THR A N 1
ATOM 803 C CA . THR A 1 108 ? 8.749 -7.056 -16.598 1.00 97.06 108 THR A CA 1
ATOM 804 C C . THR A 1 108 ? 8.601 -6.627 -15.144 1.00 97.06 108 THR A C 1
ATOM 806 O O . THR A 1 108 ? 7.826 -5.720 -14.830 1.00 97.06 108 THR A O 1
ATOM 809 N N . LEU A 1 109 ? 9.324 -7.287 -14.237 1.00 96.75 109 LEU A N 1
ATOM 810 C CA . LEU A 1 109 ? 9.414 -6.816 -12.857 1.00 96.75 109 LEU A CA 1
ATOM 811 C C . LEU A 1 109 ? 10.426 -5.673 -12.775 1.00 96.75 109 LEU A C 1
ATOM 813 O O . LEU A 1 109 ? 11.538 -5.802 -13.283 1.00 96.75 109 LEU A O 1
ATOM 817 N N . LEU A 1 110 ? 10.055 -4.590 -12.098 1.00 94.75 110 LEU A N 1
ATOM 818 C CA . LEU A 1 110 ? 10.925 -3.444 -11.840 1.00 94.75 110 LEU A CA 1
ATOM 819 C C . LEU A 1 110 ? 11.005 -3.187 -10.338 1.00 94.75 110 LEU A C 1
ATOM 821 O O . LEU A 1 110 ? 9.998 -3.258 -9.639 1.00 94.75 110 LEU A O 1
ATOM 825 N N . GLU A 1 111 ? 12.188 -2.874 -9.820 1.00 91.94 111 GLU A N 1
ATOM 826 C CA . GLU A 1 111 ? 12.304 -2.507 -8.410 1.00 91.94 111 GLU A CA 1
ATOM 827 C C . GLU A 1 111 ? 11.695 -1.122 -8.172 1.00 91.94 111 GLU A C 1
ATOM 829 O O . GLU A 1 111 ? 12.007 -0.171 -8.884 1.00 91.94 111 GLU A O 1
ATOM 834 N N . GLU A 1 112 ? 10.861 -0.986 -7.146 1.00 92.12 112 GLU A N 1
ATOM 835 C CA . GLU A 1 112 ? 10.258 0.287 -6.728 1.00 92.12 112 GLU A CA 1
ATOM 836 C C . GLU A 1 112 ? 11.264 1.441 -6.605 1.00 92.12 112 GLU A C 1
ATOM 838 O O . GLU A 1 112 ? 11.013 2.495 -7.195 1.00 92.12 112 GLU A O 1
ATOM 843 N N . PRO A 1 113 ? 12.442 1.285 -5.963 1.00 89.69 113 PRO A N 1
ATOM 844 C CA . PRO A 1 113 ? 13.405 2.381 -5.906 1.00 89.69 113 PRO A CA 1
ATOM 845 C C . PRO A 1 113 ? 13.995 2.753 -7.270 1.00 89.69 113 PRO A C 1
ATOM 847 O O . PRO A 1 113 ? 14.329 3.916 -7.492 1.00 89.69 113 PRO A O 1
ATOM 850 N N . GLN A 1 114 ? 14.103 1.798 -8.200 1.00 89.19 114 GLN A N 1
ATOM 851 C CA . GLN A 1 114 ? 14.513 2.099 -9.572 1.00 89.19 114 GLN A CA 1
ATOM 852 C C . GLN A 1 114 ? 13.402 2.838 -10.318 1.00 89.19 114 GLN A C 1
ATOM 854 O O . GLN A 1 114 ? 13.687 3.824 -10.989 1.00 89.19 114 GLN A O 1
ATOM 859 N N . ALA A 1 115 ? 12.143 2.419 -10.154 1.00 92.44 115 ALA A N 1
ATOM 860 C CA . ALA A 1 115 ? 10.990 3.102 -10.734 1.00 92.44 115 ALA A CA 1
ATOM 861 C C . ALA A 1 115 ? 10.903 4.566 -10.266 1.00 92.44 115 ALA A C 1
ATOM 863 O O . ALA A 1 115 ? 10.763 5.468 -11.092 1.00 92.44 115 ALA A O 1
ATOM 864 N N . ALA A 1 116 ? 11.073 4.810 -8.962 1.00 91.25 116 ALA A N 1
ATOM 865 C CA . ALA A 1 116 ? 11.090 6.154 -8.386 1.00 91.25 116 ALA A CA 1
ATOM 866 C C . ALA A 1 116 ? 12.218 7.021 -8.968 1.00 91.25 116 ALA A C 1
ATOM 868 O O . ALA A 1 116 ? 12.019 8.199 -9.274 1.00 91.25 116 ALA A O 1
ATOM 869 N N . PHE A 1 117 ? 13.404 6.441 -9.160 1.00 87.44 117 PHE A N 1
ATOM 870 C CA . PHE A 1 117 ? 14.514 7.157 -9.774 1.00 87.44 117 PHE A CA 1
ATOM 871 C C . PHE A 1 117 ? 14.292 7.425 -11.263 1.00 87.44 117 PHE A C 1
ATOM 873 O O . PHE A 1 117 ? 14.585 8.523 -11.723 1.00 87.44 117 PHE A O 1
ATOM 880 N N . TYR A 1 118 ? 13.749 6.473 -12.024 1.00 89.06 118 TYR A N 1
ATOM 881 C CA . TYR A 1 118 ? 13.431 6.702 -13.433 1.00 89.06 118 TYR A CA 1
ATOM 882 C C . TYR A 1 118 ? 12.439 7.849 -13.604 1.00 89.06 118 TYR A C 1
ATOM 884 O O . TYR A 1 118 ? 12.682 8.736 -14.421 1.00 89.06 118 TYR A O 1
ATOM 892 N N . ASP A 1 119 ? 11.400 7.909 -12.773 1.00 91.50 119 ASP A N 1
ATOM 893 C CA . ASP A 1 119 ? 10.479 9.044 -12.752 1.00 91.50 119 ASP A CA 1
ATOM 894 C C . ASP A 1 119 ? 11.197 10.364 -12.400 1.00 91.50 119 ASP A C 1
ATOM 896 O O . ASP A 1 119 ? 11.035 11.369 -13.095 1.00 91.50 119 ASP A O 1
ATOM 900 N N . TYR A 1 120 ? 12.086 10.361 -11.398 1.00 88.12 120 TYR A N 1
ATOM 901 C CA . TYR A 1 120 ? 12.919 11.528 -11.085 1.00 88.12 120 TYR A CA 1
ATOM 902 C C . TYR A 1 120 ? 13.754 11.986 -12.290 1.00 88.12 120 TYR A C 1
ATOM 904 O O . TYR A 1 120 ? 13.728 13.166 -12.637 1.00 88.12 120 TYR A O 1
ATOM 912 N N . THR A 1 121 ? 14.457 11.072 -12.965 1.00 86.25 121 THR A N 1
ATOM 913 C CA . THR A 1 121 ? 15.279 11.409 -14.139 1.00 86.25 121 THR A CA 1
ATOM 914 C C . THR A 1 121 ? 14.447 11.905 -15.317 1.00 86.25 121 THR A C 1
ATOM 916 O O . THR A 1 121 ? 14.869 12.820 -16.019 1.00 86.25 121 THR A O 1
ATOM 919 N N . ALA A 1 122 ? 13.248 11.350 -15.524 1.00 89.94 122 ALA A N 1
ATOM 920 C CA . ALA A 1 122 ? 12.340 11.789 -16.575 1.00 89.94 122 ALA A CA 1
ATOM 921 C C . ALA A 1 122 ? 11.871 13.230 -16.337 1.00 89.94 122 ALA A C 1
ATOM 923 O O . ALA A 1 122 ? 11.854 14.028 -17.275 1.00 89.94 122 ALA A O 1
ATOM 924 N N . ARG A 1 123 ? 11.560 13.577 -15.080 1.00 91.31 123 ARG A N 1
ATOM 925 C CA . ARG A 1 123 ? 11.163 14.933 -14.670 1.00 91.31 123 ARG A CA 1
ATOM 926 C C . ARG A 1 123 ? 12.300 15.957 -14.763 1.00 91.31 123 ARG A C 1
ATOM 928 O O . ARG A 1 123 ? 12.017 17.123 -15.011 1.00 91.31 123 ARG A O 1
ATOM 935 N N . HIS A 1 124 ? 13.554 15.521 -14.638 1.00 88.50 124 HIS A N 1
ATOM 936 C CA . HIS A 1 124 ? 14.750 16.373 -14.716 1.00 88.50 124 HIS A CA 1
ATOM 937 C C . HIS A 1 124 ? 15.518 16.195 -16.032 1.00 88.50 124 HIS A C 1
ATOM 939 O O . HIS A 1 124 ? 16.714 16.436 -16.095 1.00 88.50 124 HIS A O 1
ATOM 945 N N . ARG A 1 125 ? 14.879 15.732 -17.118 1.00 86.75 125 ARG A N 1
ATOM 946 C CA . ARG A 1 125 ? 15.600 15.404 -18.365 1.00 86.75 125 ARG A CA 1
ATOM 947 C C . ARG A 1 125 ? 16.409 16.583 -18.930 1.00 86.75 125 ARG A C 1
ATOM 949 O O . ARG A 1 125 ? 17.440 16.355 -19.553 1.00 86.75 125 ARG A O 1
ATOM 956 N N . ALA A 1 126 ? 15.935 17.814 -18.741 1.00 89.50 126 ALA A N 1
ATOM 957 C CA . ALA A 1 126 ? 16.575 19.018 -19.273 1.00 89.50 126 ALA A CA 1
ATOM 958 C C . ALA A 1 126 ? 17.790 19.485 -18.452 1.00 89.50 126 ALA A C 1
ATOM 960 O O . ALA A 1 126 ? 18.677 20.129 -19.004 1.00 89.50 126 ALA A O 1
ATOM 961 N N . ASP A 1 127 ? 17.834 19.169 -17.158 1.00 89.19 127 ASP A N 1
ATOM 962 C CA . ASP A 1 127 ? 18.840 19.640 -16.204 1.00 89.19 127 ASP A CA 1
ATOM 963 C C . ASP A 1 127 ? 19.569 18.497 -15.480 1.00 89.19 127 ASP A C 1
ATOM 965 O O . ASP A 1 127 ? 20.375 18.748 -14.590 1.00 89.19 127 ASP A O 1
ATOM 969 N N . LEU A 1 128 ? 19.360 17.243 -15.896 1.00 85.62 128 LEU A N 1
ATOM 970 C CA . LEU A 1 128 ? 19.798 16.048 -15.172 1.00 85.62 128 LEU A CA 1
ATOM 971 C C . LEU A 1 128 ? 21.290 16.041 -14.841 1.00 85.62 128 LEU A C 1
ATOM 973 O O . LEU A 1 128 ? 21.674 15.651 -13.740 1.00 85.62 128 LEU A O 1
ATOM 977 N N . GLU A 1 129 ? 22.132 16.460 -15.788 1.00 83.75 129 GLU A N 1
ATOM 978 C CA . GLU A 1 129 ? 23.577 16.543 -15.571 1.00 83.75 129 GLU A CA 1
ATOM 979 C C . GLU A 1 129 ? 23.917 17.528 -14.457 1.00 83.75 129 GLU A C 1
ATOM 981 O O . GLU A 1 129 ? 24.735 17.225 -13.593 1.00 83.75 129 GLU A O 1
ATOM 986 N N . GLN A 1 130 ? 23.243 18.677 -14.426 1.00 86.38 130 GLN A N 1
ATOM 987 C CA . GLN A 1 130 ? 23.396 19.661 -13.364 1.00 86.38 130 GLN A CA 1
ATOM 988 C C . GLN A 1 130 ? 22.864 19.110 -12.038 1.00 86.38 130 GLN A C 1
ATOM 990 O O . GLN A 1 130 ? 23.564 19.186 -11.026 1.00 86.38 130 GLN A O 1
ATOM 995 N N . THR A 1 131 ? 21.676 18.502 -12.045 1.00 83.25 131 THR A N 1
ATOM 996 C CA . THR A 1 131 ? 21.025 17.924 -10.864 1.00 83.25 131 THR A CA 1
ATOM 997 C C . THR A 1 131 ? 21.861 16.809 -10.230 1.00 83.25 131 THR A C 1
ATOM 999 O O . THR A 1 131 ? 21.953 16.726 -9.006 1.00 83.25 131 THR A O 1
ATOM 1002 N N . LEU A 1 132 ? 22.510 15.969 -11.044 1.00 83.50 132 LEU A N 1
ATOM 1003 C CA . LEU A 1 132 ? 23.332 14.848 -10.583 1.00 83.50 132 LEU A CA 1
ATOM 1004 C C . LEU A 1 132 ? 24.827 15.171 -10.458 1.00 83.50 132 LEU A C 1
ATOM 1006 O O . LEU A 1 132 ? 25.554 14.370 -9.875 1.00 83.50 132 LEU A O 1
ATOM 1010 N N . SER A 1 133 ? 25.295 16.330 -10.936 1.00 81.69 133 SER A N 1
ATOM 1011 C CA . SER A 1 133 ? 26.725 16.703 -10.982 1.00 81.69 133 SER A CA 1
ATOM 1012 C C . SER A 1 133 ? 27.471 16.498 -9.659 1.00 81.69 133 SER A C 1
ATOM 1014 O O . SER A 1 133 ? 28.630 16.083 -9.648 1.00 81.69 133 SER A O 1
ATOM 1016 N N . ASN A 1 134 ? 26.789 16.737 -8.536 1.00 82.19 134 ASN A N 1
ATOM 1017 C CA . ASN A 1 134 ? 27.333 16.593 -7.186 1.00 82.19 134 ASN A CA 1
ATOM 1018 C C . ASN A 1 134 ? 26.668 15.466 -6.376 1.00 82.19 134 ASN A C 1
ATOM 1020 O O . ASN A 1 134 ? 26.943 15.313 -5.185 1.00 82.19 134 ASN A O 1
ATOM 1024 N N . VAL A 1 135 ? 25.809 14.658 -7.002 1.00 84.00 135 VAL A N 1
ATOM 1025 C CA . VAL A 1 135 ? 25.061 13.582 -6.345 1.00 84.00 135 VAL A CA 1
ATOM 1026 C C . VAL A 1 135 ? 25.677 12.241 -6.720 1.00 84.00 135 VAL A C 1
ATOM 1028 O O . VAL A 1 135 ? 25.436 11.698 -7.791 1.00 84.00 135 VAL A O 1
ATOM 1031 N N . ARG A 1 136 ? 26.468 11.677 -5.804 1.00 84.06 136 ARG A N 1
ATOM 1032 C CA . ARG A 1 136 ? 27.052 10.332 -5.975 1.00 84.06 136 ARG A CA 1
ATOM 1033 C C . ARG A 1 136 ? 26.176 9.229 -5.394 1.00 84.06 136 ARG A C 1
ATOM 1035 O O . ARG A 1 136 ? 26.225 8.088 -5.839 1.00 84.06 136 ARG A O 1
ATOM 1042 N N . LEU A 1 137 ? 25.405 9.562 -4.364 1.00 90.50 137 LEU A N 1
ATOM 1043 C CA . LEU A 1 137 ? 24.590 8.631 -3.598 1.00 90.50 137 LEU A CA 1
ATOM 1044 C C . LEU A 1 137 ? 23.177 9.186 -3.477 1.00 90.50 137 LEU A C 1
ATOM 1046 O O . LEU A 1 137 ? 22.997 10.348 -3.122 1.00 90.50 137 LEU A O 1
ATOM 1050 N N . VAL A 1 138 ? 22.194 8.335 -3.734 1.00 89.12 138 VAL A N 1
ATOM 1051 C CA . VAL A 1 138 ? 20.774 8.618 -3.540 1.00 89.12 138 VAL A CA 1
ATOM 1052 C C . VAL A 1 138 ? 20.229 7.585 -2.566 1.00 89.12 138 VAL A C 1
ATOM 1054 O O . VAL A 1 138 ? 20.417 6.382 -2.751 1.00 89.12 138 VAL A O 1
ATOM 1057 N N . LEU A 1 139 ? 19.563 8.053 -1.514 1.00 91.81 139 LEU A N 1
ATOM 1058 C CA . LEU A 1 139 ? 18.787 7.203 -0.622 1.00 91.81 139 LEU A CA 1
ATOM 1059 C C . LEU A 1 139 ? 17.323 7.292 -1.044 1.00 91.81 139 LEU A C 1
ATOM 1061 O O . LEU A 1 139 ? 16.708 8.349 -0.921 1.00 91.81 139 LEU A O 1
ATOM 1065 N N . VAL A 1 140 ? 16.775 6.185 -1.530 1.00 90.25 140 VAL A N 1
ATOM 1066 C CA . VAL A 1 140 ? 15.338 6.059 -1.754 1.00 90.25 140 VAL A CA 1
ATOM 1067 C C . VAL A 1 140 ? 14.692 5.582 -0.461 1.00 90.25 140 VAL A C 1
ATOM 1069 O O . VAL A 1 140 ? 15.094 4.556 0.094 1.00 90.25 140 VAL A O 1
ATOM 1072 N N . VAL A 1 141 ? 13.712 6.350 0.007 1.00 90.94 141 VAL A N 1
ATOM 1073 C CA . VAL A 1 141 ? 12.899 6.057 1.188 1.00 90.94 141 VAL A CA 1
ATOM 1074 C C . VAL A 1 141 ? 11.473 5.812 0.708 1.00 90.94 141 VAL A C 1
ATOM 1076 O O . VAL A 1 141 ? 10.776 6.762 0.359 1.00 90.94 141 VAL A O 1
ATOM 1079 N N . ASP A 1 142 ? 11.064 4.547 0.652 1.00 90.06 142 ASP A N 1
ATOM 1080 C CA . ASP A 1 142 ? 9.712 4.153 0.256 1.00 90.06 142 ASP A CA 1
ATOM 1081 C C . ASP A 1 142 ? 8.896 3.825 1.509 1.00 90.06 142 ASP A C 1
ATOM 1083 O O . ASP A 1 142 ? 9.151 2.826 2.179 1.00 90.06 142 ASP A O 1
ATOM 1087 N N . VAL A 1 143 ? 7.954 4.703 1.863 1.00 89.38 143 VAL A N 1
ATOM 1088 C CA . VAL A 1 143 ? 7.035 4.517 2.995 1.00 89.38 143 VAL A CA 1
ATOM 1089 C C . VAL A 1 143 ? 5.653 4.210 2.437 1.00 89.38 143 VAL A C 1
ATOM 1091 O O . VAL A 1 143 ? 4.868 5.107 2.120 1.00 89.38 143 VAL A O 1
ATOM 1094 N N . GLY A 1 144 ? 5.358 2.922 2.323 1.00 88.88 144 GLY A N 1
ATOM 1095 C CA . GLY A 1 144 ? 4.103 2.417 1.797 1.00 88.88 144 GLY A CA 1
ATOM 1096 C C . GLY A 1 144 ? 3.003 2.265 2.850 1.00 88.88 144 GLY A C 1
ATOM 1097 O O . GLY A 1 144 ? 3.102 2.669 4.012 1.00 88.88 144 GLY A O 1
ATOM 1098 N N . GLY A 1 145 ? 1.912 1.620 2.433 1.00 88.06 145 GLY A N 1
ATOM 1099 C CA . GLY A 1 145 ? 0.772 1.327 3.305 1.00 88.06 145 GLY A CA 1
ATOM 1100 C C . GLY A 1 145 ? 1.104 0.332 4.419 1.00 88.06 145 GLY A C 1
ATOM 1101 O O . GLY A 1 145 ? 0.748 0.572 5.561 1.00 88.06 145 GLY A O 1
ATOM 1102 N N . GLY A 1 146 ? 1.822 -0.750 4.124 1.00 84.06 146 GLY A N 1
ATOM 1103 C CA . GLY A 1 146 ? 2.150 -1.768 5.132 1.00 84.06 146 GLY A CA 1
ATOM 1104 C C . GLY A 1 146 ? 3.633 -1.871 5.475 1.00 84.06 146 GLY A C 1
ATOM 1105 O O . GLY A 1 146 ? 3.984 -2.566 6.428 1.00 84.06 146 GLY A O 1
ATOM 1106 N N . THR A 1 147 ? 4.506 -1.255 4.674 1.00 84.94 147 THR A N 1
ATOM 1107 C CA . THR A 1 147 ? 5.951 -1.497 4.729 1.00 84.94 147 THR A CA 1
ATOM 1108 C C . THR A 1 147 ? 6.745 -0.228 4.484 1.00 84.94 147 THR A C 1
ATOM 1110 O O . THR A 1 147 ? 6.252 0.700 3.843 1.00 84.94 147 THR A O 1
ATOM 1113 N N . THR A 1 148 ? 7.970 -0.204 5.003 1.00 87.00 148 THR A N 1
ATOM 1114 C CA . THR A 1 148 ? 8.957 0.833 4.714 1.00 87.00 148 THR A CA 1
ATOM 1115 C C . THR A 1 148 ? 10.230 0.165 4.222 1.00 87.00 148 THR A C 1
ATOM 1117 O O . THR A 1 148 ? 10.767 -0.714 4.900 1.00 87.00 148 THR A O 1
ATOM 1120 N N . ASP A 1 149 ? 10.721 0.609 3.071 1.00 86.62 149 ASP A N 1
ATOM 1121 C CA . ASP A 1 149 ? 11.905 0.077 2.414 1.00 86.62 149 ASP A CA 1
ATOM 1122 C C . ASP A 1 149 ? 12.917 1.205 2.156 1.00 86.62 149 ASP A C 1
ATOM 1124 O O . ASP A 1 149 ? 12.590 2.286 1.662 1.00 86.62 149 ASP A O 1
ATOM 1128 N N . PHE A 1 150 ? 14.181 0.948 2.493 1.00 90.06 150 PHE A N 1
ATOM 1129 C CA . PHE A 1 150 ? 15.288 1.882 2.289 1.00 90.06 150 PHE A CA 1
ATOM 1130 C C . PHE A 1 150 ? 16.261 1.299 1.276 1.00 90.06 150 PHE A C 1
ATOM 1132 O O . PHE A 1 150 ? 16.741 0.181 1.452 1.00 90.06 150 PHE A O 1
ATOM 1139 N N . THR A 1 151 ? 16.595 2.047 0.228 1.00 90.94 151 THR A N 1
ATOM 1140 C CA . THR A 1 151 ? 17.582 1.601 -0.764 1.00 90.94 151 THR A CA 1
ATOM 1141 C C . THR A 1 151 ? 18.609 2.688 -1.018 1.00 90.94 151 THR A C 1
ATOM 1143 O O . THR A 1 151 ? 18.270 3.782 -1.460 1.00 90.94 151 THR A O 1
ATOM 1146 N N . LEU A 1 152 ? 19.880 2.377 -0.768 1.00 92.25 152 LEU A N 1
ATOM 1147 C CA . LEU A 1 152 ? 20.993 3.247 -1.124 1.00 92.25 152 LEU A CA 1
ATOM 1148 C C . LEU A 1 152 ? 21.488 2.869 -2.518 1.00 92.25 152 LEU A C 1
ATOM 1150 O O . LEU A 1 152 ? 21.938 1.742 -2.749 1.00 92.25 152 LEU A O 1
ATOM 1154 N N . VAL A 1 153 ? 21.438 3.821 -3.441 1.00 89.19 153 VAL A N 1
ATOM 1155 C CA . VAL A 1 153 ? 21.903 3.653 -4.817 1.00 89.19 153 VAL A CA 1
ATOM 1156 C C . VAL A 1 153 ? 23.016 4.647 -5.120 1.00 89.19 153 VAL A C 1
ATOM 1158 O O . VAL A 1 153 ? 22.998 5.794 -4.682 1.00 89.19 153 VAL A O 1
ATOM 1161 N N . HIS A 1 154 ? 24.006 4.201 -5.879 1.00 88.88 154 HIS A N 1
ATOM 1162 C CA . HIS A 1 154 ? 24.951 5.086 -6.533 1.00 88.88 154 HIS A CA 1
ATOM 1163 C C . HIS A 1 154 ? 24.298 5.623 -7.803 1.00 88.88 154 HIS A C 1
ATOM 1165 O O . HIS A 1 154 ? 23.925 4.827 -8.670 1.00 88.88 154 HIS A O 1
ATOM 1171 N N . ALA A 1 155 ? 24.182 6.943 -7.905 1.00 86.31 155 ALA A N 1
ATOM 1172 C CA . ALA A 1 155 ? 23.717 7.614 -9.109 1.00 86.31 155 ALA A CA 1
ATOM 1173 C C . ALA A 1 155 ? 24.921 8.070 -9.934 1.00 86.31 155 ALA A C 1
ATOM 1175 O O . ALA A 1 155 ? 25.928 8.527 -9.393 1.00 86.31 155 ALA A O 1
ATOM 1176 N N . GLY A 1 156 ? 24.837 7.908 -11.247 1.00 82.12 156 GLY A N 1
ATOM 1177 C CA . GLY A 1 156 ? 25.857 8.383 -12.169 1.00 82.12 156 GLY A CA 1
ATOM 1178 C C . GLY A 1 156 ? 25.312 8.540 -13.578 1.00 82.12 156 GLY A C 1
ATOM 1179 O O . GLY A 1 156 ? 24.158 8.215 -13.852 1.00 82.12 156 GLY A O 1
ATOM 1180 N N . LEU A 1 157 ? 26.166 9.024 -14.471 1.00 80.06 157 LEU A N 1
ATOM 1181 C CA . LEU A 1 157 ? 25.884 9.148 -15.895 1.00 80.06 157 LEU A CA 1
ATOM 1182 C C . LEU A 1 157 ? 26.791 8.185 -16.659 1.00 80.06 157 LEU A C 1
ATOM 1184 O O . LEU A 1 157 ? 27.978 8.059 -16.357 1.00 80.06 157 LEU A O 1
ATOM 1188 N N . SER A 1 158 ? 26.213 7.493 -17.629 1.00 79.56 158 SER A N 1
ATOM 1189 C CA . SER A 1 158 ? 26.903 6.663 -18.612 1.00 79.56 158 SER A CA 1
ATOM 1190 C C . SER A 1 158 ? 26.648 7.232 -20.016 1.00 79.56 158 SER A C 1
ATOM 1192 O O . SER A 1 158 ? 25.740 8.052 -20.173 1.00 79.56 158 SER A O 1
ATOM 1194 N N . PRO A 1 159 ? 27.383 6.794 -21.053 1.00 77.31 159 PRO A N 1
ATOM 1195 C CA . PRO A 1 159 ? 27.086 7.174 -22.438 1.00 77.31 159 PRO A CA 1
ATOM 1196 C C . PRO A 1 159 ? 25.655 6.829 -22.887 1.00 77.31 159 PRO A C 1
ATOM 1198 O O . PRO A 1 159 ? 25.132 7.451 -23.805 1.00 77.31 159 PRO A O 1
ATOM 1201 N N . GLU A 1 160 ? 25.018 5.857 -22.231 1.00 77.88 160 GLU A N 1
ATOM 1202 C CA . GLU A 1 160 ? 23.645 5.402 -22.489 1.00 77.88 160 GLU A CA 1
ATOM 1203 C C . GLU A 1 160 ? 22.598 6.188 -21.673 1.00 77.88 160 GLU A C 1
ATOM 1205 O O . GLU A 1 160 ? 21.397 5.975 -21.826 1.00 77.88 160 GLU A O 1
ATOM 1210 N N . GLY A 1 161 ? 23.043 7.112 -20.812 1.00 74.00 161 GLY A N 1
ATOM 1211 C CA . GLY A 1 161 ? 22.199 7.918 -19.934 1.00 74.00 161 GLY A CA 1
ATOM 1212 C C . GLY A 1 161 ? 22.429 7.645 -18.440 1.00 74.00 161 GLY A C 1
ATOM 1213 O O . GLY A 1 161 ? 23.459 7.078 -18.052 1.00 74.00 161 GLY A O 1
ATOM 1214 N N . PRO A 1 162 ? 21.505 8.081 -17.564 1.00 78.19 162 PRO A N 1
ATOM 1215 C CA . PRO A 1 162 ? 21.641 7.918 -16.121 1.00 78.19 162 PRO A CA 1
ATOM 1216 C C . PRO A 1 162 ? 21.647 6.443 -15.715 1.00 78.19 162 PRO A C 1
ATOM 1218 O O . PRO A 1 162 ? 20.788 5.660 -16.113 1.00 78.19 162 PRO A O 1
ATOM 1221 N N . MET A 1 163 ? 22.602 6.077 -14.866 1.00 79.62 163 MET A N 1
ATOM 1222 C CA . MET A 1 163 ? 22.772 4.727 -14.346 1.00 79.62 163 MET A CA 1
ATOM 1223 C C . MET A 1 163 ? 22.595 4.722 -12.831 1.00 79.62 163 MET A C 1
ATOM 1225 O O . MET A 1 163 ? 23.175 5.545 -12.116 1.00 79.62 163 MET A O 1
ATOM 1229 N N . LEU A 1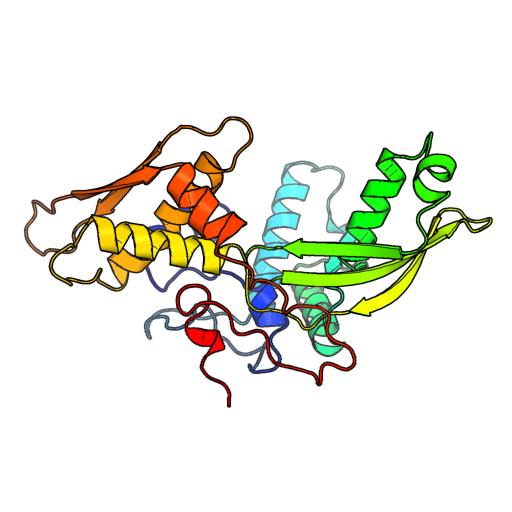 164 ? 21.853 3.727 -12.342 1.00 81.00 164 LEU A N 1
ATOM 1230 C CA . LEU A 1 164 ? 21.823 3.375 -10.931 1.00 81.00 164 LEU A CA 1
ATOM 1231 C C . LEU A 1 164 ? 22.553 2.072 -10.676 1.00 81.00 164 LEU A C 1
ATOM 1233 O O . LEU A 1 164 ? 22.257 1.049 -11.290 1.00 81.00 164 LEU A O 1
ATOM 1237 N N . ARG A 1 165 ? 23.423 2.086 -9.670 1.00 85.94 165 ARG A N 1
ATOM 1238 C CA . ARG A 1 165 ? 23.965 0.862 -9.087 1.00 85.94 165 ARG A CA 1
ATOM 1239 C C . ARG A 1 165 ? 23.555 0.772 -7.630 1.00 85.94 165 ARG A C 1
ATOM 1241 O O . ARG A 1 165 ? 23.986 1.576 -6.808 1.00 85.94 165 ARG A O 1
ATOM 1248 N N . ARG A 1 166 ? 22.738 -0.223 -7.298 1.00 88.00 166 ARG A N 1
ATOM 1249 C CA . ARG A 1 166 ? 22.338 -0.498 -5.915 1.00 88.00 166 ARG A CA 1
ATOM 1250 C C . ARG A 1 166 ? 23.564 -0.823 -5.062 1.00 88.00 166 ARG A C 1
ATOM 1252 O O . ARG A 1 166 ? 24.390 -1.644 -5.457 1.00 88.00 166 ARG A O 1
ATOM 1259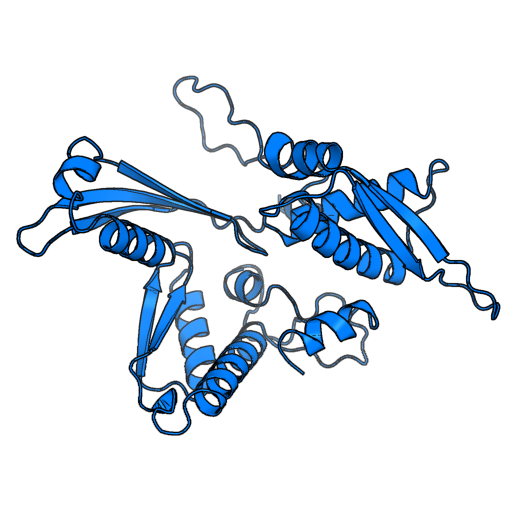 N N . LEU A 1 167 ? 23.681 -0.166 -3.911 1.00 89.75 167 LEU A N 1
ATOM 1260 C CA . LEU A 1 167 ? 24.777 -0.365 -2.961 1.00 89.75 167 LEU A CA 1
ATOM 1261 C C . LEU A 1 167 ? 24.326 -1.143 -1.733 1.00 89.75 167 LEU A C 1
ATOM 1263 O O . LEU A 1 167 ? 25.028 -2.048 -1.296 1.00 89.75 167 LEU A O 1
ATOM 1267 N N . ALA A 1 168 ? 23.164 -0.787 -1.189 1.00 89.62 168 ALA A N 1
ATOM 1268 C CA . ALA A 1 168 ? 22.603 -1.432 -0.014 1.00 89.62 168 ALA A CA 1
ATOM 1269 C C . ALA A 1 168 ? 21.075 -1.393 -0.059 1.00 89.62 168 ALA A C 1
ATOM 1271 O O . ALA A 1 168 ? 20.480 -0.453 -0.590 1.00 89.62 168 ALA A O 1
ATOM 1272 N N . VAL A 1 169 ? 20.465 -2.417 0.527 1.00 86.75 169 VAL A N 1
ATOM 1273 C CA . VAL A 1 169 ? 19.026 -2.515 0.769 1.00 86.75 169 VAL A CA 1
ATOM 1274 C C . VAL A 1 169 ? 18.861 -2.689 2.270 1.00 86.75 169 VAL A C 1
ATOM 1276 O O . VAL A 1 169 ? 19.557 -3.509 2.868 1.00 86.75 169 VAL A O 1
ATOM 1279 N N . GLY A 1 170 ? 18.018 -1.861 2.877 1.00 82.56 170 GLY A N 1
ATOM 1280 C CA . GLY A 1 170 ? 17.651 -1.995 4.278 1.00 82.56 170 GLY A CA 1
ATOM 1281 C C . GLY A 1 170 ? 16.752 -3.206 4.503 1.00 82.56 170 GLY A C 1
ATOM 1282 O O . GLY A 1 170 ? 16.196 -3.773 3.562 1.00 82.56 170 GLY A O 1
ATOM 1283 N N . ASP A 1 171 ? 16.590 -3.583 5.766 1.00 79.75 171 ASP A N 1
ATOM 1284 C CA . ASP A 1 171 ? 15.632 -4.620 6.125 1.00 79.75 171 ASP A CA 1
ATOM 1285 C C . ASP A 1 171 ? 14.218 -4.212 5.712 1.00 79.75 171 ASP A C 1
ATOM 1287 O O . ASP A 1 171 ? 13.838 -3.041 5.780 1.00 79.75 171 ASP A O 1
ATOM 1291 N N . HIS A 1 172 ? 13.426 -5.206 5.325 1.00 74.50 172 HIS A N 1
ATOM 1292 C CA . HIS A 1 172 ? 12.018 -5.002 5.047 1.00 74.50 172 HIS A CA 1
ATOM 1293 C C . HIS A 1 172 ? 11.256 -4.760 6.354 1.00 74.50 172 HIS A C 1
ATOM 1295 O O . HIS A 1 172 ? 11.034 -5.686 7.145 1.00 74.50 172 HIS A O 1
ATOM 1301 N N . LEU A 1 173 ? 10.854 -3.514 6.601 1.00 78.25 173 LEU A N 1
ATOM 1302 C CA . LEU A 1 173 ? 10.156 -3.148 7.828 1.00 78.25 173 LEU A CA 1
ATOM 1303 C C . LEU A 1 173 ? 8.649 -3.284 7.625 1.00 78.25 173 LEU A C 1
ATOM 1305 O O . LEU A 1 173 ? 8.077 -2.603 6.779 1.00 78.25 173 LEU A O 1
ATOM 1309 N N . MET A 1 174 ? 7.990 -4.096 8.458 1.00 80.00 174 MET A N 1
ATOM 1310 C CA . MET A 1 174 ? 6.520 -4.199 8.538 1.00 80.00 174 MET A CA 1
ATOM 1311 C C . MET A 1 174 ? 5.929 -2.995 9.288 1.00 80.00 174 MET A C 1
ATOM 1313 O O . MET A 1 174 ? 5.309 -3.124 10.349 1.00 80.00 174 MET A O 1
ATOM 1317 N N . LEU A 1 175 ? 6.229 -1.812 8.766 1.00 83.44 175 LEU A N 1
ATOM 1318 C CA . LEU A 1 175 ? 5.886 -0.520 9.320 1.00 83.44 175 LEU A CA 1
ATOM 1319 C C . LEU A 1 175 ? 5.487 0.413 8.177 1.00 83.44 175 LEU A C 1
ATOM 1321 O O . LEU A 1 175 ? 6.302 0.686 7.303 1.00 83.44 175 LEU A O 1
ATOM 1325 N N . GLY A 1 176 ? 4.272 0.946 8.204 1.00 88.00 176 GLY A N 1
ATOM 1326 C CA . GLY A 1 176 ? 3.816 1.904 7.198 1.00 88.00 176 GLY A CA 1
ATOM 1327 C C . GLY A 1 176 ? 2.529 2.616 7.599 1.00 88.00 176 GLY A C 1
ATOM 1328 O O . GLY A 1 176 ? 2.215 2.756 8.783 1.00 88.00 176 GLY A O 1
ATOM 1329 N N . GLY A 1 177 ? 1.763 3.047 6.601 1.00 90.81 177 GLY A N 1
ATOM 1330 C CA . GLY A 1 177 ? 0.461 3.692 6.775 1.00 90.81 177 GLY A CA 1
ATOM 1331 C C . GLY A 1 177 ? -0.511 2.972 7.725 1.00 90.81 177 GLY A C 1
ATOM 1332 O O . GLY A 1 177 ? -1.159 3.650 8.515 1.00 90.81 177 GLY A O 1
ATOM 1333 N N . ASP A 1 178 ? -0.566 1.640 7.717 1.00 88.25 178 ASP A N 1
ATOM 1334 C CA . ASP A 1 178 ? -1.441 0.818 8.564 1.00 88.25 178 ASP A CA 1
ATOM 1335 C C . ASP A 1 178 ? -1.118 1.004 10.055 1.00 88.25 178 ASP A C 1
ATOM 1337 O O . ASP A 1 178 ? -2.000 1.084 10.914 1.00 88.25 178 ASP A O 1
ATOM 1341 N N . ASN A 1 179 ? 0.171 1.110 10.375 1.00 89.25 179 ASN A N 1
ATOM 1342 C CA . ASN A 1 179 ? 0.655 1.363 11.725 1.00 89.25 179 ASN A CA 1
ATOM 1343 C C . ASN A 1 179 ? 0.358 2.802 12.164 1.00 89.25 179 ASN A C 1
ATOM 1345 O O . ASN A 1 179 ? 0.004 3.029 13.322 1.00 89.25 179 ASN A O 1
ATOM 1349 N N . MET A 1 180 ? 0.480 3.767 11.245 1.00 91.88 180 MET A N 1
ATOM 1350 C CA . MET A 1 180 ? 0.115 5.168 11.490 1.00 91.88 180 MET A CA 1
ATOM 1351 C C . MET A 1 180 ? -1.385 5.289 11.789 1.00 91.88 180 MET A C 1
ATOM 1353 O O . MET A 1 180 ? -1.777 5.955 12.748 1.00 91.88 180 MET A O 1
ATOM 1357 N N . ASP A 1 181 ? -2.220 4.581 11.023 1.00 93.50 181 ASP A N 1
ATOM 1358 C CA . ASP A 1 181 ? -3.672 4.540 11.212 1.00 93.50 181 ASP A CA 1
ATOM 1359 C C . ASP A 1 181 ? -4.032 3.924 12.569 1.00 93.50 181 ASP A C 1
ATOM 1361 O O . ASP A 1 181 ? -4.872 4.455 13.295 1.00 93.50 181 ASP A O 1
ATOM 1365 N N . ALA A 1 182 ? -3.352 2.844 12.968 1.00 92.00 182 ALA A N 1
ATOM 1366 C CA . ALA A 1 182 ? -3.528 2.229 14.282 1.00 92.00 182 ALA A CA 1
ATOM 1367 C C . ALA A 1 182 ? -3.095 3.148 15.441 1.00 92.00 182 ALA A C 1
ATOM 1369 O O . ALA A 1 182 ? -3.760 3.178 16.481 1.00 92.00 182 ALA A O 1
ATOM 1370 N N . ALA A 1 183 ? -2.011 3.912 15.279 1.00 92.25 183 ALA A N 1
ATOM 1371 C CA . ALA A 1 183 ? -1.558 4.879 16.279 1.00 92.25 183 ALA A CA 1
ATOM 1372 C C . ALA A 1 183 ? -2.572 6.023 16.458 1.00 92.25 183 ALA A C 1
ATOM 1374 O O . ALA A 1 183 ? -2.931 6.372 17.584 1.00 92.25 183 ALA A O 1
ATOM 1375 N N . LEU A 1 184 ? -3.108 6.552 15.357 1.00 95.25 184 LEU A N 1
ATOM 1376 C CA . LEU A 1 184 ? -4.165 7.564 15.386 1.00 95.25 184 LEU A CA 1
ATOM 1377 C C . LEU A 1 184 ? -5.487 7.017 15.943 1.00 95.25 184 LEU A C 1
ATOM 1379 O O . LEU A 1 184 ? -6.145 7.689 16.735 1.00 95.25 184 LEU A O 1
ATOM 1383 N N . ALA A 1 185 ? -5.856 5.777 15.614 1.00 94.94 185 ALA A N 1
ATOM 1384 C CA . ALA A 1 185 ? -7.023 5.112 16.195 1.00 94.94 185 ALA A CA 1
ATOM 1385 C C . ALA A 1 185 ? -6.891 4.937 17.715 1.00 94.94 185 ALA A C 1
ATOM 1387 O O . ALA A 1 185 ? -7.876 5.038 18.448 1.00 94.94 185 ALA A O 1
ATOM 1388 N N . ARG A 1 186 ? -5.668 4.723 18.214 1.00 94.44 186 ARG A N 1
ATOM 1389 C CA . ARG A 1 186 ? -5.414 4.701 19.654 1.00 94.44 186 ARG A CA 1
ATOM 1390 C C . ARG A 1 186 ? -5.617 6.072 20.292 1.00 94.44 186 ARG A C 1
ATOM 1392 O O . ARG A 1 186 ? -6.273 6.142 21.325 1.00 94.44 186 ARG A O 1
ATOM 1399 N N . ARG A 1 187 ? -5.142 7.147 19.654 1.00 94.81 187 ARG A N 1
ATOM 1400 C CA . ARG A 1 187 ? -5.418 8.521 20.103 1.00 94.81 187 ARG A CA 1
ATOM 1401 C C . ARG A 1 187 ? -6.924 8.812 20.137 1.00 94.81 187 ARG A C 1
ATOM 1403 O O . ARG A 1 187 ? -7.403 9.435 21.078 1.00 94.81 187 ARG A O 1
ATOM 1410 N N . VAL A 1 188 ? -7.683 8.328 19.153 1.00 95.44 188 VAL A N 1
ATOM 1411 C CA . VAL A 1 188 ? -9.156 8.414 19.147 1.00 95.44 188 VAL A CA 1
ATOM 1412 C C . VAL A 1 188 ? -9.761 7.711 20.366 1.00 95.44 188 VAL A C 1
ATOM 1414 O O . VAL A 1 188 ? -10.614 8.289 21.034 1.00 95.44 188 VAL A O 1
ATOM 1417 N N . GLU A 1 189 ? -9.318 6.493 20.688 1.00 94.75 189 GLU A N 1
ATOM 1418 C CA . GLU A 1 189 ? -9.786 5.768 21.878 1.00 94.75 189 GLU A CA 1
ATOM 1419 C C . GLU A 1 189 ? -9.490 6.535 23.176 1.00 94.75 189 GLU A C 1
ATOM 1421 O O . GLU A 1 189 ? -10.380 6.671 24.011 1.00 94.75 189 GLU A O 1
ATOM 1426 N N . GLU A 1 190 ? -8.280 7.080 23.321 1.00 94.06 190 GLU A N 1
ATOM 1427 C CA . GLU A 1 190 ? -7.868 7.868 24.493 1.00 94.06 190 GLU A CA 1
ATOM 1428 C C . GLU A 1 190 ? -8.727 9.125 24.689 1.00 94.06 190 GLU A C 1
ATOM 1430 O O . GLU A 1 190 ? -9.043 9.491 25.820 1.00 94.06 190 GLU A O 1
ATOM 1435 N N . LYS A 1 191 ? -9.148 9.775 23.594 1.00 94.69 191 LYS A N 1
ATOM 1436 C CA . LYS A 1 191 ? -10.048 10.941 23.645 1.00 94.69 191 LYS A CA 1
ATOM 1437 C C . LYS A 1 191 ? -11.494 10.559 23.962 1.00 94.69 191 LYS A C 1
ATOM 1439 O O . LYS A 1 191 ? -12.207 11.351 24.571 1.00 94.69 191 LYS A O 1
ATOM 1444 N N . LEU A 1 192 ? -11.940 9.377 23.534 1.00 93.06 192 LEU A N 1
ATOM 1445 C CA . LEU A 1 192 ? -13.294 8.881 23.799 1.00 93.06 192 LEU A CA 1
ATOM 1446 C C . LEU A 1 192 ? -13.457 8.350 25.229 1.00 93.06 192 LEU A C 1
ATOM 1448 O O . LEU A 1 192 ? -14.539 8.477 25.805 1.00 93.06 192 LEU A O 1
ATOM 1452 N N . PHE A 1 193 ? -12.407 7.753 25.797 1.00 91.44 193 PHE A N 1
ATOM 1453 C CA . PHE A 1 193 ? -12.449 7.083 27.093 1.00 91.44 193 PHE A CA 1
ATOM 1454 C C . PHE A 1 193 ? -11.294 7.525 27.995 1.00 91.44 193 PHE A C 1
ATOM 1456 O O . PHE A 1 193 ? -10.191 6.984 27.944 1.00 91.44 193 PHE A O 1
ATOM 1463 N N . THR A 1 194 ? -11.572 8.466 28.896 1.00 86.62 194 THR A N 1
ATOM 1464 C CA . THR A 1 194 ? -10.618 8.895 29.933 1.00 86.62 194 THR A CA 1
ATOM 1465 C C . THR A 1 194 ? -10.608 7.982 31.164 1.00 86.62 194 THR A C 1
ATOM 1467 O O . THR A 1 194 ? -9.727 8.089 32.011 1.00 86.62 194 THR A O 1
ATOM 1470 N N . ASP A 1 195 ? -11.567 7.059 31.256 1.00 87.12 195 ASP A N 1
ATOM 1471 C CA . ASP A 1 195 ? -11.774 6.124 32.369 1.00 87.12 195 ASP A CA 1
ATOM 1472 C C . ASP A 1 195 ? -11.107 4.751 32.157 1.00 87.12 195 ASP A C 1
ATOM 1474 O O . ASP A 1 195 ? -11.316 3.824 32.939 1.00 87.12 195 ASP A O 1
ATOM 1478 N N . GLY A 1 196 ? -10.311 4.598 31.096 1.00 81.94 196 GLY A N 1
ATOM 1479 C CA . GLY A 1 196 ? -9.616 3.350 30.774 1.00 81.94 196 GLY A CA 1
ATOM 1480 C C . GLY A 1 196 ? -10.469 2.306 30.046 1.00 81.94 196 GLY A C 1
ATOM 1481 O O . GLY A 1 196 ? -9.977 1.202 29.790 1.00 81.94 196 GLY A O 1
ATOM 1482 N N . ARG A 1 197 ? -11.718 2.624 29.666 1.00 88.31 197 ARG A N 1
ATOM 1483 C CA . ARG A 1 197 ? -12.485 1.777 28.739 1.00 88.31 197 ARG A CA 1
ATOM 1484 C C . ARG A 1 197 ? -11.756 1.627 27.400 1.00 88.31 197 ARG A C 1
ATOM 1486 O O . ARG A 1 197 ? -10.983 2.480 26.973 1.00 88.31 197 ARG A O 1
ATOM 1493 N N . ARG A 1 198 ? -12.023 0.507 26.728 1.00 89.31 198 ARG A N 1
ATOM 1494 C CA . ARG A 1 198 ? -11.444 0.153 25.428 1.00 89.31 198 ARG A CA 1
ATOM 1495 C C . ARG A 1 198 ? -12.536 0.003 24.381 1.00 89.31 198 ARG A C 1
ATOM 1497 O O . ARG A 1 198 ? -13.646 -0.429 24.697 1.00 89.31 198 ARG A O 1
ATOM 1504 N N . LEU A 1 199 ? -12.207 0.310 23.132 1.00 88.94 199 LEU A N 1
ATOM 1505 C CA . LEU A 1 199 ? -13.061 -0.008 21.996 1.00 88.94 199 LEU A CA 1
ATOM 1506 C C . LEU A 1 199 ? -13.203 -1.531 21.875 1.00 88.94 199 LEU A C 1
ATOM 1508 O O . LEU A 1 199 ? -12.234 -2.279 22.015 1.00 88.94 199 LEU A O 1
ATOM 1512 N N . SER A 1 200 ? -14.414 -2.000 21.569 1.00 86.62 200 SER A N 1
ATOM 1513 C CA . SER A 1 200 ? -14.610 -3.385 21.119 1.00 86.62 200 SER A CA 1
ATOM 1514 C C . SER A 1 200 ? -13.833 -3.652 19.821 1.00 86.62 200 SER A C 1
ATOM 1516 O O . SER A 1 200 ? -13.493 -2.718 19.096 1.00 86.62 200 SER A O 1
ATOM 1518 N N . ALA A 1 201 ? -13.600 -4.917 19.457 1.00 82.31 201 ALA A N 1
ATOM 1519 C CA . ALA A 1 201 ? -12.889 -5.266 18.216 1.00 82.31 201 ALA A CA 1
ATOM 1520 C C . ALA A 1 201 ? -13.534 -4.652 16.952 1.00 82.31 201 ALA A C 1
ATOM 1522 O O . ALA A 1 201 ? -12.842 -4.177 16.045 1.00 82.31 201 ALA A O 1
ATOM 1523 N N . THR A 1 202 ? -14.868 -4.603 16.914 1.00 81.75 202 THR A N 1
ATOM 1524 C CA . THR A 1 202 ? -15.632 -3.948 15.844 1.00 81.75 202 THR A CA 1
ATOM 1525 C C . THR A 1 202 ? -15.373 -2.444 15.819 1.00 81.75 202 THR A C 1
ATOM 1527 O O . THR A 1 202 ? -15.051 -1.897 14.766 1.00 81.75 202 THR A O 1
ATOM 1530 N N . GLN A 1 203 ? -15.462 -1.775 16.970 1.00 87.19 203 GLN A N 1
ATOM 1531 C CA . GLN A 1 203 ? -15.220 -0.334 17.067 1.00 87.19 203 GLN A CA 1
ATOM 1532 C C . GLN A 1 203 ? -13.756 0.029 16.796 1.00 87.19 203 GLN A C 1
ATOM 1534 O O . GLN A 1 203 ? -13.496 1.064 16.197 1.00 87.19 203 GLN A O 1
ATOM 1539 N N . TRP A 1 204 ? -12.806 -0.829 17.169 1.00 89.81 204 TRP A N 1
ATOM 1540 C CA . TRP A 1 204 ? -11.389 -0.667 16.846 1.00 89.81 204 TRP A CA 1
ATOM 1541 C C . TRP A 1 204 ? -11.152 -0.692 15.332 1.00 89.81 204 TRP A C 1
ATOM 1543 O O . TRP A 1 204 ? -10.458 0.166 14.795 1.00 89.81 204 TRP A O 1
ATOM 1553 N N . THR A 1 205 ? -11.800 -1.620 14.621 1.00 85.25 205 THR A N 1
ATOM 1554 C CA . THR A 1 205 ? -11.740 -1.680 13.151 1.00 85.25 205 THR A CA 1
ATOM 1555 C C . THR A 1 205 ? -12.325 -0.414 12.515 1.00 85.25 205 THR A C 1
ATOM 1557 O O . THR A 1 205 ? -11.725 0.144 11.597 1.00 85.25 205 THR A O 1
ATOM 1560 N N . GLN A 1 206 ? -13.459 0.077 13.029 1.00 87.12 206 GLN A N 1
ATOM 1561 C CA . GLN A 1 206 ? -14.042 1.350 12.588 1.00 87.12 206 GLN A CA 1
ATOM 1562 C C . GLN A 1 206 ? -13.098 2.528 12.867 1.00 87.12 206 GLN A C 1
ATOM 1564 O O . GLN A 1 206 ? -12.918 3.384 12.004 1.00 87.12 206 GLN A O 1
ATOM 1569 N N . ALA A 1 207 ? -12.458 2.549 14.039 1.00 92.38 207 ALA A N 1
ATOM 1570 C CA . ALA A 1 207 ? -11.527 3.599 14.431 1.00 92.38 207 ALA A CA 1
ATOM 1571 C C . ALA A 1 207 ? -10.286 3.637 13.535 1.00 92.38 207 ALA A C 1
ATOM 1573 O O . ALA A 1 207 ? -9.896 4.726 13.138 1.00 92.38 207 ALA A O 1
ATOM 1574 N N . ILE A 1 208 ? -9.715 2.489 13.146 1.00 91.88 208 ILE A N 1
ATOM 1575 C CA . ILE A 1 208 ? -8.600 2.433 12.180 1.00 91.88 208 ILE A CA 1
ATOM 1576 C C . ILE A 1 208 ? -9.003 3.055 10.839 1.00 91.88 208 ILE A C 1
ATOM 1578 O O . ILE A 1 208 ? -8.275 3.880 10.297 1.00 91.88 208 ILE A O 1
ATOM 1582 N N . GLN A 1 209 ? -10.176 2.707 10.307 1.00 89.50 209 GLN A N 1
ATOM 1583 C CA . GLN A 1 209 ? -10.628 3.242 9.015 1.00 89.50 209 GLN A CA 1
ATOM 1584 C C . GLN A 1 209 ? -10.949 4.743 9.082 1.00 89.50 209 GLN A C 1
ATOM 1586 O O . GLN A 1 209 ? -10.612 5.501 8.167 1.00 89.50 209 GLN A O 1
ATOM 1591 N N . ALA A 1 210 ? -11.562 5.195 10.177 1.00 92.38 210 ALA A N 1
ATOM 1592 C CA . ALA A 1 210 ? -11.815 6.613 10.401 1.00 92.38 210 ALA A CA 1
ATOM 1593 C C . ALA A 1 210 ? -10.508 7.397 10.605 1.00 92.38 210 ALA A C 1
ATOM 1595 O O . ALA A 1 210 ? -10.359 8.484 10.055 1.00 92.38 210 ALA A O 1
ATOM 1596 N N . ALA A 1 211 ? -9.542 6.824 11.327 1.00 95.62 211 ALA A N 1
ATOM 1597 C CA . ALA A 1 211 ? -8.215 7.392 11.529 1.00 95.62 211 ALA A CA 1
ATOM 1598 C C . ALA A 1 211 ? -7.434 7.504 10.217 1.00 95.62 211 ALA A C 1
ATOM 1600 O O . ALA A 1 211 ? -6.830 8.542 9.976 1.00 95.62 211 ALA A O 1
ATOM 1601 N N . ARG A 1 212 ? -7.515 6.499 9.337 1.00 94.12 212 ARG A N 1
ATOM 1602 C CA . ARG A 1 212 ? -6.955 6.569 7.982 1.00 94.12 212 ARG A CA 1
ATOM 1603 C C . ARG A 1 212 ? -7.519 7.745 7.194 1.00 94.12 212 ARG A C 1
ATOM 1605 O O . ARG A 1 212 ? -6.764 8.535 6.637 1.00 94.12 212 ARG A O 1
ATOM 1612 N N . THR A 1 213 ? -8.845 7.867 7.173 1.00 94.00 213 THR A N 1
ATOM 1613 C CA . THR A 1 213 ? -9.536 8.953 6.459 1.00 94.00 213 THR A CA 1
ATOM 1614 C C . THR A 1 213 ? -9.125 10.315 7.022 1.00 94.00 213 THR A C 1
ATOM 1616 O O . THR A 1 213 ? -8.782 11.223 6.270 1.00 94.00 213 THR A O 1
ATOM 1619 N N . ALA A 1 214 ? -9.082 10.439 8.352 1.00 96.88 214 ALA A N 1
ATOM 1620 C CA . ALA A 1 214 ? -8.622 11.648 9.019 1.00 96.88 214 ALA A CA 1
ATOM 1621 C C . ALA A 1 214 ? -7.150 11.953 8.702 1.00 96.88 214 ALA A C 1
ATOM 1623 O O . ALA A 1 214 ? -6.834 13.096 8.405 1.00 96.88 214 ALA A O 1
ATOM 1624 N N . LYS A 1 215 ? -6.260 10.953 8.707 1.00 96.31 215 LYS A N 1
ATOM 1625 C CA . LYS A 1 215 ? -4.837 11.097 8.362 1.00 96.31 215 LYS A CA 1
ATOM 1626 C C . LYS A 1 215 ? -4.655 11.632 6.944 1.00 96.31 215 LYS A C 1
ATOM 1628 O O . LYS A 1 215 ? -3.946 12.614 6.759 1.00 96.31 215 LYS A O 1
ATOM 1633 N N . GLU A 1 216 ? -5.299 10.998 5.962 1.00 95.62 216 GLU A N 1
ATOM 1634 C CA . GLU A 1 216 ? -5.220 11.388 4.547 1.00 95.62 216 GLU A CA 1
ATOM 1635 C C . GLU A 1 216 ? -5.745 12.822 4.330 1.00 95.62 216 GLU A C 1
ATOM 1637 O O . GLU A 1 216 ? -5.162 13.577 3.556 1.00 95.62 216 GLU A O 1
ATOM 1642 N N . ALA A 1 217 ? -6.787 13.236 5.062 1.00 96.94 217 ALA A N 1
ATOM 1643 C CA . ALA A 1 217 ? -7.297 14.606 5.013 1.00 96.94 217 ALA A CA 1
ATOM 1644 C C . ALA A 1 217 ? -6.378 15.620 5.725 1.00 96.94 217 ALA A C 1
ATOM 1646 O O . ALA A 1 217 ? -6.061 16.667 5.166 1.00 96.94 217 ALA A O 1
ATOM 1647 N N . LEU A 1 218 ? -5.944 15.321 6.954 1.00 97.69 218 LEU A N 1
ATOM 1648 C CA . LEU A 1 218 ? -5.148 16.214 7.808 1.00 97.69 218 LEU A CA 1
ATOM 1649 C C . LEU A 1 218 ? -3.711 16.410 7.312 1.00 97.69 218 LEU A C 1
ATOM 1651 O O . LEU A 1 218 ? -3.094 17.414 7.655 1.00 97.69 218 LEU A O 1
ATOM 1655 N N . LEU A 1 219 ? -3.181 15.476 6.5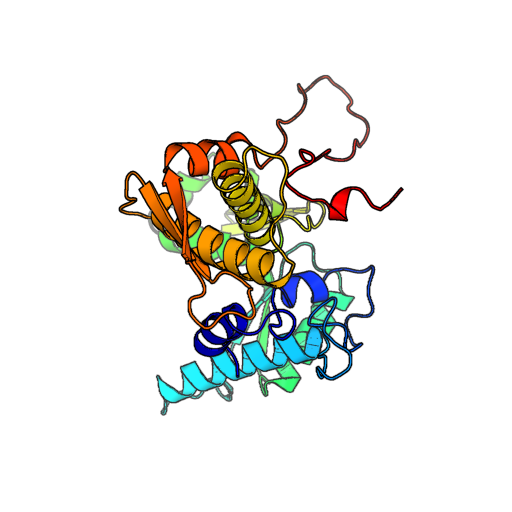20 1.00 95.50 219 LEU A N 1
ATOM 1656 C CA . LEU A 1 219 ? -1.831 15.538 5.944 1.00 95.50 219 LEU A CA 1
ATOM 1657 C C . LEU A 1 219 ? -1.848 15.699 4.411 1.00 95.50 219 LEU A C 1
ATOM 1659 O O . LEU A 1 219 ? -0.824 15.502 3.759 1.00 95.50 219 LEU A O 1
ATOM 1663 N N . GLY A 1 220 ? -3.007 16.029 3.830 1.00 94.56 220 GLY A N 1
ATOM 1664 C CA . GLY A 1 220 ? -3.169 16.269 2.395 1.00 94.56 220 GLY A CA 1
ATOM 1665 C C . GLY A 1 220 ? -2.676 17.650 1.938 1.00 94.56 220 GLY A C 1
ATOM 1666 O O . GLY A 1 220 ? -2.112 18.418 2.711 1.00 94.56 220 GLY A O 1
ATOM 1667 N N . LEU A 1 221 ? -2.926 17.990 0.666 1.00 92.25 221 LEU A N 1
ATOM 1668 C CA . LEU A 1 221 ? -2.467 19.250 0.047 1.00 92.25 221 LEU A CA 1
ATOM 1669 C C . LEU A 1 221 ? -3.152 20.509 0.607 1.00 92.25 221 LEU A C 1
ATOM 1671 O O . LEU A 1 221 ? -2.535 21.567 0.675 1.00 92.25 221 LEU A O 1
ATOM 1675 N N . ALA A 1 222 ? -4.423 20.397 1.001 1.00 94.50 222 ALA A N 1
ATOM 1676 C CA . ALA A 1 222 ? -5.213 21.474 1.600 1.00 94.50 222 ALA A CA 1
ATOM 1677 C C . ALA A 1 222 ? -5.817 20.982 2.925 1.00 94.50 222 ALA A C 1
ATOM 1679 O O . ALA A 1 222 ? -7.021 20.719 3.002 1.00 94.50 222 ALA A O 1
ATOM 1680 N N . PRO A 1 223 ? -4.980 20.759 3.951 1.00 95.50 223 PRO A N 1
ATOM 1681 C CA . PRO A 1 223 ? -5.420 20.059 5.144 1.00 95.50 223 PRO A CA 1
ATOM 1682 C C . PRO A 1 223 ? -6.364 20.944 5.969 1.00 95.50 223 PRO A C 1
ATOM 1684 O O . PRO A 1 223 ? -6.112 22.142 6.088 1.00 95.50 223 PRO A O 1
ATOM 1687 N N . PRO A 1 224 ? -7.422 20.411 6.602 1.00 97.62 224 PRO A N 1
ATOM 1688 C CA . PRO A 1 224 ? -8.164 21.149 7.620 1.00 97.62 224 PRO A CA 1
ATOM 1689 C C . PRO A 1 224 ? -7.363 21.217 8.933 1.00 97.62 224 PRO A C 1
ATOM 1691 O O . PRO A 1 224 ? -6.397 20.478 9.121 1.00 97.62 224 PRO A O 1
ATOM 1694 N N . GLU A 1 225 ? -7.766 22.091 9.859 1.00 98.12 225 GLU A N 1
ATOM 1695 C CA . GLU A 1 225 ? -7.184 22.144 11.216 1.00 98.12 225 GLU A CA 1
ATOM 1696 C C . GLU A 1 225 ? -7.565 20.910 12.052 1.00 98.12 225 GLU A C 1
ATOM 1698 O O . GLU A 1 225 ? -6.822 20.467 12.928 1.00 98.12 225 GLU A O 1
ATOM 1703 N N . LYS A 1 226 ? -8.739 20.334 11.774 1.00 98.12 226 LYS A N 1
ATOM 1704 C CA . LYS A 1 226 ? -9.277 19.167 12.474 1.00 98.12 226 LYS A CA 1
ATOM 1705 C C . LYS A 1 226 ? -10.214 18.349 11.596 1.00 98.12 226 LYS A C 1
ATOM 1707 O O . LYS A 1 226 ? -10.817 18.875 10.663 1.00 98.12 226 LYS A O 1
ATOM 1712 N N . HIS A 1 227 ? -10.363 17.072 11.929 1.00 98.31 227 HIS A N 1
ATOM 1713 C CA . HIS A 1 227 ? -11.234 16.134 11.234 1.00 98.31 227 HIS A CA 1
ATOM 1714 C C . HIS A 1 227 ? -12.076 15.338 12.237 1.00 98.31 227 HIS A C 1
ATOM 1716 O O . HIS A 1 227 ? -11.546 14.732 13.170 1.00 98.31 227 HIS A O 1
ATOM 1722 N N . GLY A 1 228 ? -13.396 15.322 12.038 1.00 97.06 228 GLY A N 1
ATOM 1723 C CA . GLY A 1 228 ? -14.320 14.569 12.885 1.00 97.06 228 GLY A CA 1
ATOM 1724 C C . GLY A 1 228 ? -14.161 13.057 12.711 1.00 97.06 228 GLY A C 1
ATOM 1725 O O . GLY A 1 228 ? -13.945 12.564 11.605 1.00 97.06 228 GLY A O 1
ATOM 1726 N N . VAL A 1 229 ? -14.294 12.314 13.805 1.00 95.12 229 VAL A N 1
ATOM 1727 C CA . VAL A 1 229 ? -14.269 10.848 13.847 1.00 95.12 229 VAL A CA 1
ATOM 1728 C C . VAL A 1 229 ? -15.527 10.377 14.561 1.00 95.12 229 VAL A C 1
ATOM 1730 O O . VAL A 1 229 ? -15.804 10.813 15.674 1.00 95.12 229 VAL A O 1
ATOM 1733 N N . SER A 1 230 ? -16.302 9.500 13.923 1.00 91.06 230 SER A N 1
ATOM 1734 C CA . SER A 1 230 ? -17.550 8.967 14.479 1.00 91.06 230 SER A CA 1
ATOM 1735 C C . SER A 1 230 ? -17.606 7.452 14.333 1.00 91.06 230 SER A C 1
ATOM 1737 O O . SER A 1 230 ? -17.394 6.921 13.245 1.00 91.06 230 SER A O 1
ATOM 1739 N N . LEU A 1 231 ? -17.896 6.768 15.438 1.00 89.06 231 LEU A N 1
ATOM 1740 C CA . LEU A 1 231 ? -17.985 5.315 15.541 1.00 89.06 231 LEU A CA 1
ATOM 1741 C C . LEU A 1 231 ? -19.394 4.930 15.986 1.00 89.06 231 LEU A C 1
ATOM 1743 O O . LEU A 1 231 ? -19.967 5.542 16.892 1.00 89.06 231 LEU A O 1
ATOM 1747 N N . VAL A 1 232 ? -19.947 3.881 15.389 1.00 82.94 232 VAL A N 1
ATOM 1748 C CA . VAL A 1 232 ? -21.262 3.363 15.784 1.00 82.94 232 VAL A CA 1
ATOM 1749 C C . VAL A 1 232 ? -21.107 2.607 17.107 1.00 82.94 232 VAL A C 1
ATOM 1751 O O . VAL A 1 232 ? -20.227 1.750 17.235 1.00 82.94 232 VAL A O 1
ATOM 1754 N N . SER A 1 233 ? -21.933 2.906 18.118 1.00 70.88 233 SER A N 1
ATOM 1755 C CA . SER A 1 233 ? -21.890 2.139 19.370 1.00 70.88 233 SER A CA 1
ATOM 1756 C C . SER A 1 233 ? -22.433 0.722 19.178 1.00 70.88 233 SER A C 1
ATOM 1758 O O . SER A 1 233 ? -23.463 0.499 18.544 1.00 70.88 233 SER A O 1
ATOM 1760 N N . GLY A 1 234 ? -21.719 -0.258 19.735 1.00 61.53 234 GLY A N 1
ATOM 1761 C CA . GLY A 1 234 ? -22.186 -1.638 19.810 1.00 61.53 234 GLY 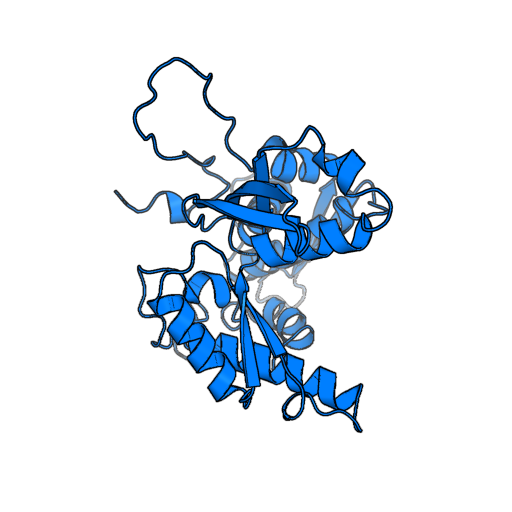A CA 1
ATOM 1762 C C . GLY A 1 234 ? -23.061 -1.824 21.046 1.00 61.53 234 GLY A C 1
ATOM 1763 O O . GLY A 1 234 ? -22.538 -1.968 22.146 1.00 61.53 234 GLY A O 1
ATOM 1764 N N . GLY A 1 235 ? -24.383 -1.810 20.880 1.00 57.66 235 GLY A N 1
ATOM 1765 C CA . GLY A 1 235 ? -25.338 -2.093 21.951 1.00 57.66 235 GLY A CA 1
ATOM 1766 C C . GLY A 1 235 ? -26.677 -2.574 21.393 1.00 57.66 235 GLY A C 1
ATOM 1767 O O . GLY A 1 235 ? -27.159 -2.053 20.395 1.00 57.66 235 GLY A O 1
ATOM 1768 N N . SER A 1 236 ? -27.286 -3.570 22.038 1.00 49.66 236 SER A N 1
ATOM 1769 C CA . SER A 1 236 ? -28.539 -4.228 21.623 1.00 49.66 236 SER A CA 1
ATOM 1770 C C . SER A 1 236 ? -29.811 -3.388 21.814 1.00 49.66 236 SER A C 1
ATOM 1772 O O . SER A 1 236 ? -30.909 -3.857 21.519 1.00 49.66 236 SER A O 1
ATOM 1774 N N . LYS A 1 237 ? -29.701 -2.143 22.290 1.00 49.28 237 LYS A N 1
ATOM 1775 C CA . LYS A 1 237 ? -30.831 -1.209 22.329 1.00 49.28 237 LYS A CA 1
ATOM 1776 C C . LYS A 1 237 ? -30.854 -0.415 21.027 1.00 49.28 237 LYS A C 1
ATOM 1778 O O . LYS A 1 237 ? -29.869 0.226 20.688 1.00 49.28 237 LYS A O 1
ATOM 1783 N N . LEU A 1 238 ? -32.008 -0.429 20.356 1.00 45.25 238 LEU A N 1
ATOM 1784 C CA . LEU A 1 238 ? -32.357 0.217 19.073 1.00 45.25 238 LEU A CA 1
ATOM 1785 C C . LEU A 1 238 ? -32.081 1.739 18.969 1.00 45.25 238 LEU A C 1
ATOM 1787 O O . LEU A 1 238 ? -32.398 2.354 17.958 1.00 45.25 238 LEU A O 1
ATOM 1791 N N . LEU A 1 239 ? -31.460 2.339 19.983 1.00 50.00 239 LEU A N 1
ATOM 1792 C CA . LEU A 1 239 ? -30.938 3.703 20.012 1.00 50.00 239 LEU A CA 1
ATOM 1793 C C . LEU A 1 239 ? -29.431 3.633 20.307 1.00 50.00 239 LEU A C 1
ATOM 1795 O O . LEU A 1 239 ? -28.967 4.043 21.370 1.00 50.00 239 LEU A O 1
ATOM 1799 N N . GLY A 1 240 ? -28.665 3.022 19.402 1.00 55.88 240 GLY A N 1
ATOM 1800 C CA . GLY A 1 240 ? -27.208 2.992 19.505 1.00 55.88 240 GLY A CA 1
ATOM 1801 C C . GLY A 1 240 ? -26.656 4.408 19.357 1.00 55.88 240 GLY A C 1
ATOM 1802 O O . GLY A 1 240 ? -26.739 4.995 18.282 1.00 55.88 240 GLY A O 1
ATOM 1803 N N . GLY A 1 241 ? -26.103 4.972 20.434 1.00 72.56 241 GLY A N 1
ATOM 1804 C CA . GLY A 1 241 ? -25.418 6.265 20.390 1.00 72.56 241 GLY A CA 1
ATOM 1805 C C . GLY A 1 241 ? -24.237 6.256 19.411 1.00 72.56 241 GLY A C 1
ATOM 1806 O O . GLY A 1 241 ? -23.677 5.206 19.095 1.00 72.56 241 GLY A O 1
ATOM 1807 N N . THR A 1 242 ? -23.837 7.424 18.924 1.00 84.38 242 THR A N 1
ATOM 1808 C CA . THR A 1 242 ? -22.582 7.567 18.171 1.00 84.38 242 THR A CA 1
ATOM 1809 C C . THR A 1 242 ? -21.492 7.994 19.146 1.00 84.38 242 THR A C 1
ATOM 1811 O O . THR A 1 242 ? -21.705 8.902 19.947 1.00 84.38 242 THR A O 1
ATOM 1814 N N . LEU A 1 243 ? -20.340 7.326 19.111 1.00 90.25 243 LEU A N 1
ATOM 1815 C CA . LEU A 1 243 ? -19.140 7.809 19.788 1.00 90.25 243 LEU A CA 1
ATOM 1816 C C . LEU A 1 243 ? -18.427 8.751 18.828 1.00 90.25 243 LEU A C 1
ATOM 1818 O O . LEU A 1 243 ? -17.969 8.309 17.776 1.00 90.25 243 LEU A O 1
ATOM 1822 N N . SER A 1 244 ? -18.337 10.028 19.180 1.00 93.19 244 SER A N 1
ATOM 1823 C CA . SER A 1 244 ? -17.722 11.037 18.322 1.00 93.19 244 SER A CA 1
ATOM 1824 C C . SER A 1 244 ? -16.591 11.756 19.043 1.00 93.19 244 SER A C 1
ATOM 1826 O O . SER A 1 244 ? -16.685 12.080 20.223 1.00 93.19 244 SER A O 1
ATOM 1828 N N . THR A 1 245 ? -15.517 12.007 18.310 1.00 96.19 245 THR A N 1
ATOM 1829 C CA . THR A 1 245 ? -14.400 12.862 18.713 1.00 96.19 245 THR A CA 1
ATOM 1830 C C . THR A 1 245 ? -13.817 13.518 17.459 1.00 96.19 245 THR A C 1
ATOM 1832 O O . THR A 1 245 ? -14.398 13.433 16.376 1.00 96.19 245 THR A O 1
ATOM 1835 N N . GLU A 1 246 ? -12.675 14.176 17.577 1.00 97.69 246 GLU A N 1
ATOM 1836 C CA . GLU A 1 246 ? -11.944 14.754 16.453 1.00 97.69 246 GLU A CA 1
ATOM 1837 C C . GLU A 1 246 ? -10.450 14.464 16.577 1.00 97.69 246 GLU A C 1
ATOM 1839 O O . GLU A 1 246 ? -9.943 14.265 17.680 1.00 97.69 246 GLU A O 1
ATOM 1844 N N . LEU A 1 247 ? -9.745 14.443 15.450 1.00 98.31 247 LEU A N 1
ATOM 1845 C CA . LEU A 1 247 ? -8.285 14.477 15.386 1.00 98.31 247 LEU A CA 1
ATOM 1846 C C . LEU A 1 247 ? -7.858 15.842 14.852 1.00 98.31 247 LEU A C 1
ATOM 1848 O O . LEU A 1 247 ? -8.439 16.320 13.875 1.00 98.31 247 LEU A O 1
ATOM 1852 N N . THR A 1 248 ? -6.871 16.474 15.482 1.00 98.25 248 THR A N 1
ATOM 1853 C CA . THR A 1 248 ? -6.299 17.733 14.981 1.00 98.25 248 THR A CA 1
ATOM 1854 C C . THR A 1 248 ? -5.132 17.477 14.032 1.00 98.25 248 THR A C 1
ATOM 1856 O O . THR A 1 248 ? -4.521 16.403 14.049 1.00 98.25 248 THR A O 1
ATOM 1859 N N . ARG A 1 249 ? -4.797 18.475 13.206 1.00 97.44 249 ARG A N 1
ATOM 1860 C CA . ARG A 1 249 ? -3.615 18.421 12.339 1.00 97.44 249 ARG A CA 1
ATOM 1861 C C . ARG A 1 249 ? -2.342 18.235 13.163 1.00 97.44 249 ARG A C 1
ATOM 1863 O O . ARG A 1 249 ? -1.536 17.375 12.824 1.00 97.44 249 ARG A O 1
ATOM 1870 N N . ASP A 1 250 ? -2.215 18.958 14.271 1.00 96.44 250 ASP A N 1
ATOM 1871 C CA . ASP A 1 250 ? -1.065 18.858 15.174 1.00 96.44 250 ASP A CA 1
ATOM 1872 C C . ASP A 1 250 ? -0.927 17.456 15.781 1.00 96.44 250 ASP A C 1
ATOM 1874 O O . ASP A 1 250 ? 0.173 16.912 15.844 1.00 96.44 250 ASP A O 1
ATOM 1878 N N . GLU A 1 251 ? -2.039 16.825 16.186 1.00 95.19 251 GLU A N 1
ATOM 1879 C CA . GLU A 1 251 ? -2.025 15.436 16.663 1.00 95.19 251 GLU A CA 1
ATOM 1880 C C . GLU A 1 251 ? -1.533 14.482 15.568 1.00 95.19 251 GLU A C 1
ATOM 1882 O O . GLU A 1 251 ? -0.741 13.580 15.850 1.00 95.19 251 GLU A O 1
ATOM 1887 N N . ALA A 1 252 ? -1.973 14.687 14.322 1.00 95.12 252 ALA A N 1
ATOM 1888 C CA . ALA A 1 252 ? -1.525 13.889 13.188 1.00 95.12 252 ALA A CA 1
ATOM 1889 C C . ALA A 1 252 ? -0.034 14.092 12.891 1.00 95.12 252 ALA A C 1
ATOM 1891 O O . ALA A 1 252 ? 0.687 13.105 12.771 1.00 95.12 252 ALA A O 1
ATOM 1892 N N . GLN A 1 253 ? 0.453 15.333 12.834 1.00 93.25 253 GLN A N 1
ATOM 1893 C CA . GLN A 1 253 ? 1.868 15.633 12.594 1.00 93.25 253 GLN A CA 1
ATOM 1894 C C . GLN A 1 253 ? 2.761 15.058 13.700 1.00 93.25 253 GLN A C 1
ATOM 1896 O O . GLN A 1 253 ? 3.688 14.300 13.411 1.00 93.25 253 GLN A O 1
ATOM 1901 N N . ALA A 1 254 ? 2.416 15.304 14.965 1.00 90.88 254 ALA A N 1
ATOM 1902 C CA . ALA A 1 254 ? 3.204 14.836 16.099 1.00 90.88 254 ALA A CA 1
ATOM 1903 C C . ALA A 1 254 ? 3.283 13.301 16.172 1.00 90.88 254 ALA A C 1
ATOM 1905 O O . ALA A 1 254 ? 4.321 12.740 16.524 1.00 90.88 254 ALA A O 1
ATOM 1906 N N . LEU A 1 255 ? 2.194 12.591 15.856 1.00 89.56 255 LEU A N 1
ATOM 1907 C CA . LEU A 1 255 ? 2.167 11.127 15.928 1.00 89.56 255 LEU A CA 1
ATOM 1908 C C . LEU A 1 255 ? 2.755 10.456 14.687 1.00 89.56 255 LEU A C 1
ATOM 1910 O O . LEU A 1 255 ? 3.441 9.444 14.827 1.00 89.56 255 LEU A O 1
ATOM 1914 N N . VAL A 1 256 ? 2.474 10.985 13.494 1.00 89.12 256 VAL A N 1
ATOM 1915 C CA . VAL A 1 256 ? 2.789 10.333 12.214 1.00 89.12 256 VAL A CA 1
ATOM 1916 C C . VAL A 1 256 ? 4.119 10.800 11.629 1.00 89.12 256 VAL A C 1
ATOM 1918 O O . VAL A 1 256 ? 4.823 9.989 11.036 1.00 89.12 256 VAL A O 1
ATOM 1921 N N . LEU A 1 257 ? 4.481 12.072 11.792 1.00 83.44 257 LEU A N 1
ATOM 1922 C CA . LEU A 1 257 ? 5.717 12.624 11.230 1.00 83.44 257 LEU A CA 1
ATOM 1923 C C . LEU A 1 257 ? 6.839 12.617 12.270 1.00 83.44 257 LEU A C 1
ATOM 1925 O O . LEU A 1 257 ? 7.900 12.048 12.021 1.00 83.44 257 LEU A O 1
ATOM 1929 N N . ASP A 1 258 ? 6.580 13.158 13.462 1.00 81.06 258 ASP A N 1
ATOM 1930 C CA . ASP A 1 258 ? 7.628 13.342 14.478 1.00 81.06 258 ASP A CA 1
ATOM 1931 C C . ASP A 1 258 ? 7.828 12.106 15.366 1.00 81.06 258 ASP A C 1
ATOM 1933 O O . ASP A 1 258 ? 8.928 11.812 15.838 1.00 81.06 258 ASP A O 1
ATOM 1937 N N . GLY A 1 259 ? 6.740 11.386 15.646 1.00 74.75 259 GLY A N 1
ATOM 1938 C CA . GLY A 1 259 ? 6.716 10.296 16.620 1.00 74.75 259 GLY A CA 1
ATOM 1939 C C . GLY A 1 259 ? 6.841 8.893 16.030 1.00 74.75 259 GLY A C 1
ATOM 1940 O O . GLY A 1 259 ? 7.070 7.943 16.787 1.00 74.75 259 GLY A O 1
ATOM 1941 N N . PHE A 1 260 ? 6.660 8.745 14.718 1.00 74.12 260 PHE A N 1
ATOM 1942 C CA . PHE A 1 260 ? 6.463 7.439 14.094 1.00 74.12 260 PHE A CA 1
ATOM 1943 C C . PHE A 1 260 ? 7.774 6.695 13.843 1.00 74.12 260 PHE A C 1
ATOM 1945 O O . PHE A 1 260 ? 7.923 5.537 14.249 1.00 74.12 260 PHE A O 1
ATOM 1952 N N . PHE A 1 261 ? 8.745 7.366 13.223 1.00 69.50 261 PHE A N 1
ATOM 1953 C CA . PHE A 1 261 ? 10.065 6.794 12.999 1.00 69.50 261 PHE A CA 1
ATOM 1954 C C . PHE A 1 261 ? 10.954 6.984 14.235 1.00 69.50 261 PHE A C 1
ATOM 1956 O O . PHE A 1 261 ? 10.921 8.034 14.882 1.00 69.50 261 PHE A O 1
ATOM 1963 N N . PRO A 1 262 ? 11.746 5.967 14.615 1.00 64.69 262 PRO A N 1
ATOM 1964 C CA . PRO A 1 262 ? 12.678 6.095 15.725 1.00 64.69 262 PRO A CA 1
ATOM 1965 C C . PRO A 1 262 ? 13.735 7.157 15.403 1.00 64.69 262 PRO A C 1
ATOM 1967 O O . PRO A 1 262 ? 14.275 7.189 14.299 1.00 64.69 262 PRO A O 1
ATOM 1970 N N . SER A 1 263 ? 14.072 8.000 16.381 1.00 63.25 263 SER A N 1
ATOM 1971 C CA . SER A 1 263 ? 15.211 8.907 16.237 1.00 63.25 263 SER A CA 1
ATOM 1972 C C . SER A 1 263 ? 16.488 8.074 16.073 1.00 63.25 263 SER A C 1
ATOM 1974 O O . SER A 1 263 ? 16.709 7.162 16.882 1.00 63.25 263 SER A O 1
ATOM 1976 N N . PRO A 1 264 ? 17.325 8.348 15.055 1.00 60.66 264 PRO A N 1
ATOM 1977 C CA . PRO A 1 264 ? 18.585 7.643 14.914 1.00 60.66 264 PRO A CA 1
ATOM 1978 C C . PRO A 1 264 ? 19.442 7.904 16.159 1.00 60.66 264 PRO A C 1
ATOM 1980 O O . PRO A 1 264 ? 19.453 9.028 16.676 1.00 60.66 264 PRO A O 1
ATOM 1983 N N . PRO A 1 265 ? 20.149 6.887 16.678 1.00 56.97 265 PRO A N 1
ATOM 1984 C CA . PRO A 1 265 ? 21.118 7.122 17.734 1.00 56.97 265 PRO A CA 1
ATOM 1985 C C . PRO A 1 265 ? 22.207 8.089 17.234 1.00 56.97 265 PRO A C 1
ATOM 1987 O O . PRO A 1 265 ? 22.452 8.165 16.025 1.00 56.97 265 PRO A O 1
ATOM 1990 N N . PRO A 1 266 ? 22.890 8.814 18.139 1.00 59.75 266 PRO A N 1
ATOM 1991 C CA . PRO A 1 266 ? 24.044 9.614 17.756 1.00 59.75 266 PRO A CA 1
ATOM 1992 C C . PRO A 1 266 ? 25.054 8.728 17.018 1.00 59.75 266 PRO A C 1
ATOM 1994 O O . PRO A 1 266 ? 25.304 7.598 17.443 1.00 59.75 266 PRO A O 1
ATOM 1997 N N . LEU A 1 267 ? 25.634 9.238 15.929 1.00 55.66 267 LEU A N 1
ATOM 1998 C CA . LEU A 1 267 ? 26.682 8.558 15.164 1.00 55.66 267 LEU A CA 1
ATOM 1999 C C . LEU A 1 267 ? 27.979 8.514 15.989 1.00 55.66 267 LEU A C 1
ATOM 2001 O O . LEU A 1 267 ? 28.917 9.266 15.743 1.00 55.66 267 LEU A O 1
ATOM 2005 N N . THR A 1 268 ? 28.029 7.667 17.012 1.00 53.22 268 THR A N 1
ATOM 2006 C CA . THR A 1 268 ? 29.267 7.334 17.715 1.00 53.22 268 THR A CA 1
ATOM 2007 C C . THR A 1 268 ? 29.925 6.152 17.006 1.00 53.22 268 THR A C 1
ATOM 2009 O O . THR A 1 268 ? 29.263 5.193 16.607 1.00 53.22 268 THR A O 1
ATOM 2012 N N . GLY A 1 269 ? 31.233 6.266 16.757 1.00 48.62 269 GLY A N 1
ATOM 2013 C CA . GLY A 1 269 ? 31.994 5.315 15.949 1.00 48.62 269 GLY A CA 1
ATOM 2014 C C . GLY A 1 269 ? 31.816 3.864 16.406 1.00 48.62 269 GLY A C 1
ATOM 2015 O O . GLY A 1 269 ? 31.895 3.569 17.594 1.00 48.62 269 GLY A O 1
ATOM 2016 N N . HIS A 1 270 ? 31.618 2.980 15.424 1.00 50.75 270 HIS A N 1
ATOM 2017 C CA . HIS A 1 270 ? 31.401 1.535 15.560 1.00 50.75 270 HIS A CA 1
ATOM 2018 C C . HIS A 1 270 ? 30.152 1.151 16.370 1.00 50.75 270 HIS A C 1
ATOM 2020 O O . HIS A 1 270 ? 30.227 0.577 17.456 1.00 50.75 270 HIS A O 1
ATOM 2026 N N . ALA A 1 271 ? 28.973 1.401 15.798 1.00 45.25 271 ALA A N 1
ATOM 2027 C CA . ALA A 1 271 ? 27.742 0.794 16.282 1.00 45.25 271 ALA A CA 1
ATOM 2028 C C . ALA A 1 271 ? 27.637 -0.657 15.776 1.00 45.25 271 ALA A C 1
ATOM 2030 O O . ALA A 1 271 ? 27.553 -0.905 14.575 1.00 45.25 271 ALA A O 1
ATOM 2031 N N . ALA A 1 272 ? 27.623 -1.621 16.701 1.00 41.94 272 ALA A N 1
ATOM 2032 C CA . ALA A 1 272 ? 27.126 -2.969 16.426 1.00 41.94 272 ALA A CA 1
ATOM 2033 C C . ALA A 1 272 ? 25.692 -2.893 15.853 1.00 41.94 272 ALA A C 1
ATOM 2035 O O . ALA A 1 272 ? 24.964 -1.962 16.219 1.00 41.94 272 ALA A O 1
ATOM 2036 N N . PRO A 1 273 ? 25.254 -3.848 15.007 1.00 40.91 273 PRO A N 1
ATOM 2037 C CA . PRO A 1 273 ? 23.881 -3.871 14.515 1.00 40.91 273 PRO A CA 1
ATOM 2038 C C . PRO A 1 273 ? 22.935 -3.945 15.716 1.00 40.91 273 PRO A C 1
ATOM 2040 O O . PRO A 1 273 ? 22.944 -4.907 16.484 1.00 40.91 273 PRO A O 1
ATOM 2043 N N . ARG A 1 274 ? 22.175 -2.873 15.936 1.00 50.03 274 ARG A N 1
ATOM 2044 C CA . ARG A 1 274 ? 21.176 -2.781 17.000 1.00 50.03 274 ARG A CA 1
ATOM 2045 C C . ARG A 1 274 ? 19.811 -2.665 16.349 1.00 50.03 274 ARG A C 1
ATOM 2047 O O . ARG A 1 274 ? 19.602 -1.796 15.510 1.00 50.03 274 ARG A O 1
ATOM 2054 N N . GLU A 1 275 ? 18.898 -3.537 16.761 1.00 42.88 275 GLU A N 1
ATOM 2055 C CA . GLU A 1 275 ? 17.509 -3.529 16.308 1.00 42.88 275 GLU A CA 1
ATOM 2056 C C . GLU A 1 275 ? 16.840 -2.178 16.588 1.00 42.88 275 GLU A C 1
ATOM 2058 O O . GLU A 1 275 ? 16.893 -1.648 17.706 1.00 42.88 275 GLU A O 1
ATOM 2063 N N . TRP A 1 276 ? 16.166 -1.642 15.572 1.00 43.88 276 TRP A N 1
ATOM 2064 C CA . TRP A 1 276 ? 15.337 -0.452 15.693 1.00 43.88 276 TRP A CA 1
ATOM 2065 C C . TRP A 1 276 ? 14.167 -0.726 16.645 1.00 43.88 276 TRP A C 1
ATOM 2067 O O . TRP A 1 276 ? 13.219 -1.441 16.324 1.00 43.88 276 TRP A O 1
ATOM 2077 N N . ARG A 1 277 ? 14.214 -0.143 17.846 1.00 41.16 277 ARG A N 1
ATOM 2078 C CA . ARG A 1 277 ? 13.095 -0.198 18.794 1.00 41.16 277 ARG A CA 1
ATOM 2079 C C . ARG A 1 277 ? 12.066 0.860 18.422 1.00 41.16 277 ARG A C 1
ATOM 2081 O O . ARG A 1 277 ? 12.174 2.011 18.838 1.00 41.16 277 ARG A O 1
ATOM 2088 N N . PHE A 1 278 ? 11.049 0.459 17.666 1.00 47.28 278 PHE A N 1
ATOM 2089 C CA . PHE A 1 278 ? 9.865 1.288 17.448 1.00 47.28 278 PHE A CA 1
ATOM 2090 C C . PHE A 1 278 ? 9.196 1.634 18.785 1.00 47.28 278 PHE A C 1
ATOM 2092 O O . PHE A 1 278 ? 9.170 0.820 19.720 1.00 47.28 278 PHE A O 1
ATOM 2099 N N . ARG A 1 279 ? 8.639 2.850 18.896 1.00 45.91 279 ARG A N 1
ATOM 2100 C CA . ARG A 1 279 ? 7.840 3.235 20.071 1.00 45.91 279 ARG A CA 1
ATOM 2101 C C . ARG A 1 279 ? 6.716 2.207 20.260 1.00 45.91 279 ARG A C 1
ATOM 2103 O O . ARG A 1 279 ? 6.170 1.701 19.284 1.00 45.91 279 ARG A O 1
ATOM 2110 N N . SER A 1 280 ? 6.352 1.906 21.511 1.00 40.72 280 SER A N 1
ATOM 2111 C CA . SER A 1 280 ? 5.357 0.872 21.886 1.00 40.72 280 SER A CA 1
ATOM 2112 C C . SER A 1 280 ? 4.028 0.940 21.129 1.00 40.72 280 SER A C 1
ATOM 2114 O O . SER A 1 280 ? 3.316 -0.055 21.057 1.00 40.72 280 SER A O 1
ATOM 2116 N N . TRP A 1 281 ? 3.703 2.114 20.598 1.00 45.16 281 TRP A N 1
ATOM 2117 C CA . TRP A 1 281 ? 2.464 2.440 19.907 1.00 45.16 281 TRP A CA 1
ATOM 2118 C C . TRP A 1 281 ? 2.521 2.183 18.394 1.00 45.16 281 TRP A C 1
ATOM 2120 O O . TRP A 1 281 ? 1.479 1.971 17.788 1.00 45.16 281 TRP A O 1
ATOM 2130 N N . ALA A 1 282 ? 3.715 2.167 17.790 1.00 40.47 282 ALA A N 1
ATOM 2131 C CA . ALA A 1 282 ? 3.885 2.064 16.340 1.00 40.47 282 ALA A CA 1
ATOM 2132 C C . ALA A 1 282 ? 3.785 0.619 15.824 1.00 40.47 282 ALA A C 1
ATOM 2134 O O . ALA A 1 282 ? 3.414 0.396 14.678 1.00 40.47 282 ALA A O 1
ATOM 2135 N N . CYS A 1 283 ? 4.090 -0.392 16.643 1.00 40.72 283 CYS A N 1
ATOM 2136 C CA . CYS A 1 283 ? 3.995 -1.781 16.193 1.00 40.72 283 CYS A CA 1
ATOM 2137 C C . CYS A 1 283 ? 3.875 -2.771 17.371 1.00 40.72 283 CYS A C 1
ATOM 2139 O O . CYS A 1 283 ? 4.891 -3.182 17.939 1.00 40.72 283 CYS A O 1
ATOM 2141 N N . PRO A 1 284 ? 2.652 -3.197 17.750 1.00 37.94 284 PRO A N 1
ATOM 2142 C CA . PRO A 1 284 ? 2.449 -4.230 18.771 1.00 37.94 284 PRO A CA 1
ATOM 2143 C C . PRO A 1 284 ? 3.061 -5.587 18.382 1.00 37.94 284 PRO A C 1
ATOM 2145 O O . PRO A 1 284 ? 3.552 -6.311 19.243 1.00 37.94 284 PRO A O 1
ATOM 2148 N N . THR A 1 285 ? 3.078 -5.910 17.086 1.00 36.56 285 THR A N 1
ATOM 2149 C CA . THR A 1 285 ? 3.598 -7.167 16.515 1.00 36.56 285 THR A CA 1
ATOM 2150 C C . THR A 1 285 ? 5.112 -7.165 16.289 1.00 36.56 285 THR A C 1
ATOM 2152 O O . THR A 1 285 ? 5.722 -8.229 16.244 1.00 36.56 285 THR A O 1
ATOM 2155 N N . CYS A 1 286 ? 5.761 -5.999 16.227 1.00 36.91 286 CYS A N 1
ATOM 2156 C CA . CYS A 1 286 ? 7.224 -5.910 16.126 1.00 36.91 286 CYS A CA 1
ATOM 2157 C C . CYS A 1 286 ? 7.914 -6.208 17.466 1.00 36.91 286 CYS A C 1
ATOM 2159 O O . CYS A 1 286 ? 9.126 -6.373 17.511 1.00 36.91 286 CYS A O 1
ATOM 2161 N N . ARG A 1 287 ? 7.159 -6.295 18.573 1.00 37.00 287 ARG A N 1
ATOM 2162 C CA . ARG A 1 287 ? 7.686 -6.716 19.882 1.00 37.00 287 ARG A CA 1
ATOM 2163 C C . ARG A 1 287 ? 7.778 -8.235 20.054 1.00 37.00 287 ARG A C 1
ATOM 2165 O O . ARG A 1 287 ? 8.356 -8.673 21.044 1.00 37.00 287 ARG A O 1
ATOM 2172 N N . THR A 1 288 ? 7.205 -9.037 19.152 1.00 30.41 288 THR A N 1
ATOM 2173 C CA . THR A 1 288 ? 6.991 -10.479 19.383 1.00 30.41 288 THR A CA 1
ATOM 2174 C C . THR A 1 288 ? 7.918 -11.414 18.608 1.00 30.41 288 THR A C 1
ATOM 2176 O O . THR A 1 288 ? 7.497 -12.512 18.255 1.00 30.41 288 THR A O 1
ATOM 2179 N N . ARG A 1 289 ? 9.183 -11.047 18.379 1.00 30.03 289 ARG A N 1
ATOM 2180 C CA . ARG A 1 289 ? 10.238 -12.036 18.098 1.00 30.03 289 ARG A CA 1
ATOM 2181 C C . ARG A 1 289 ? 11.502 -11.667 18.875 1.00 30.03 289 ARG A C 1
ATOM 2183 O O . ARG A 1 289 ? 12.149 -10.674 18.571 1.00 30.03 289 ARG A O 1
ATOM 2190 N N . ARG A 1 290 ? 11.750 -12.427 19.943 1.00 30.41 290 ARG A N 1
ATOM 2191 C CA . ARG A 1 290 ? 13.102 -12.749 20.408 1.00 30.41 290 ARG A CA 1
ATOM 2192 C C . ARG A 1 290 ? 13.569 -13.979 19.646 1.00 30.41 290 ARG A C 1
ATOM 2194 O O . ARG A 1 290 ? 12.668 -14.750 19.237 1.00 30.41 290 ARG A O 1
#

Radius of gyration: 21.65 Å; chains: 1; bounding box: 64×43×60 Å

Secondary structure (DSSP, 8-state):
--SHHHHHHHTTSTT-----HHHHHH-TTS-TTS--BSTT--TTSPPB-HHHHHHHHHHHHHHHHHHH-TTS-GGGSPEEEEE-TT--HHHHHHHHHHHHHTT--SEEEEEHHHHHHHHHHHHTTTTHHHHHTT--EEEEEEE-SS-EEEEEEEEEEETTEEEEEEEEE---BS-SHHHHHHHHHHHHHHHH-TTS----HHHHHHHHHHHHHHHHHHTSSS--SEEEEEEE---SSSS--EEEEEEEHHHHIIIIIISSSPPPPP--S----------TTT-SGGGS--

Sequence (290 aa):
MVGELARWQGARVPGRLVASAKSWLCHPGVDRSAPILPWGAPADVQKLSPVDASALLLTHMARAWDDAHPDAPLSKQEVVITVPASFDEAARALTVSAARKAGLEKFTLLEEPQAAFYDYTARHRADLEQTLSNVRLVLVVDVGGGTTDFTLVHAGLSPEGPMLRRLAVGDHLMLGGDNMDAALARRVEEKLFTDGRRLSATQWTQAIQAARTAKEALLGLAPPEKHGVSLVSGGSKLLGGTLSTELTRDEAQALVLDGFFPSPPPLTGHAAPREWRFRSWACPTCRTRR